Protein AF-A0A3B9G0M7-F1 (afdb_monomer_lite)

Foldseek 3Di:
DLLVLLLVVLVCVVVVVDDPVVVVVSVVVNVVVVLVVVLVCLVCVVVPDDPPCVVVSVVVVVVVVVVVVVCPVVLVVVCVPPNDNVVSNVVSVVVVVVVVVVVVDDDDPPPVVVVVPPDDPVVVVVVVVVVVVVVVVVCVVDPVSVVVVVLVVVVVVVVVVCVVVVQVLQVVPDDVSNVLSCLLLVLLVQLLVVLVVVCVVDDDDPVCLVVLLVVLSVLLVVLSVCLSVDPSVSSSVSSSPNSNSVNSNVVSVVVVLVVPDDPVCSSVVVSVD

Secondary structure (DSSP, 8-state):
-HHHHHHHHHHHHHTT---HHHHHHHHHHHHHHHHHHHHHHHHHHHHHSPTT-HHHHHHHHHHHHHHHHHHHHHHHHHHHHH-HHHHHHHHHHHHHHHHHHHHT-----TTHHHHHTT--HHHHHHHHHHHHHHHHHHHHH-HHHHHHHHHHHHHHHHHHHHHHHHHHHHHHHSTTHHHHHHHHHHHHHHHHHHHHHHHHH-PPPGGGHHHHHHHHHHHHHHHHHHGGGS-HHHHHHHHHHHHHHHHHHHHHHHHHHHHHS-HHHHHHHHHT-

Sequence (273 aa):
MSSILYGAAAYVLSTGWFNFPSFAVLVFLVGTIHSIYMVAYQSFYPLLITEGNFSKAYSIASVLETLAVVMVPVSTFVYKQVGISPLLAVNALCFFLAAVMETQIRTTEKYIDVQKKSEDAQHRIRQVLSDIHEGFNYLRKDKGLLAIAAYFTFSALIYGVSNVLTLPYFRKTFSNGEYVYMVVMGASVAGRAIGGGMHYRMRIPAERKFMIAMFVYLGTSVLDGIYLFTPIPVMFILMLFSGLLGVTSWTIRISATQAYVPDEKKGRFNGAF

pLDDT: mean 73.8, std 12.23, range [37.47, 93.06]

Radius of gyration: 22.04 Å; chains: 1; bounding box: 54×48×52 Å

Structure (mmCIF, N/CA/C/O backbone):
data_AF-A0A3B9G0M7-F1
#
_entry.id   AF-A0A3B9G0M7-F1
#
loop_
_atom_site.group_PDB
_atom_site.id
_atom_site.type_symbol
_atom_site.label_atom_id
_atom_site.label_alt_id
_atom_site.label_comp_id
_atom_site.label_asym_id
_atom_site.label_entity_id
_atom_site.label_seq_id
_atom_site.pdbx_PDB_ins_code
_atom_site.Cartn_x
_atom_site.Cartn_y
_atom_site.Cartn_z
_atom_site.occupancy
_atom_site.B_iso_or_equiv
_atom_site.auth_seq_id
_atom_site.auth_comp_id
_atom_site.auth_asym_id
_atom_site.auth_atom_id
_atom_site.pdbx_PDB_model_num
ATOM 1 N N . MET A 1 1 ? -13.974 -19.680 -1.430 1.00 58.56 1 MET A N 1
ATOM 2 C CA . MET A 1 1 ? -14.381 -19.000 -2.687 1.00 58.56 1 MET A CA 1
ATOM 3 C C . MET A 1 1 ? -13.201 -18.416 -3.463 1.00 58.56 1 MET A C 1
ATOM 5 O O . MET A 1 1 ? -13.132 -18.661 -4.659 1.00 58.56 1 MET A O 1
ATOM 9 N N . SER A 1 2 ? -12.243 -17.729 -2.828 1.00 66.00 2 SER A N 1
ATOM 10 C CA . SER A 1 2 ? -11.079 -17.127 -3.516 1.00 66.00 2 SER A CA 1
ATOM 11 C C . SER A 1 2 ? -10.249 -18.119 -4.347 1.00 66.00 2 SER A C 1
ATOM 13 O O . SER A 1 2 ? -9.851 -17.793 -5.458 1.00 66.00 2 SER A O 1
ATOM 15 N N . SER A 1 3 ? -10.067 -19.359 -3.871 1.00 62.91 3 SER A N 1
ATOM 16 C CA . SER A 1 3 ? -9.374 -20.429 -4.614 1.00 62.91 3 SER A CA 1
ATOM 17 C C . SER A 1 3 ? -9.977 -20.702 -6.005 1.00 62.91 3 SER A C 1
ATOM 19 O O . SER A 1 3 ? -9.245 -20.813 -6.985 1.00 62.91 3 SER A O 1
ATOM 21 N N . ILE A 1 4 ? -11.310 -20.715 -6.118 1.00 70.75 4 ILE A N 1
ATOM 22 C CA . ILE A 1 4 ? -12.018 -20.980 -7.381 1.00 70.75 4 ILE A CA 1
ATOM 23 C C . ILE A 1 4 ? -11.787 -19.837 -8.377 1.00 70.75 4 ILE A C 1
ATOM 25 O O . ILE A 1 4 ? -11.559 -20.087 -9.556 1.00 70.75 4 ILE A O 1
ATOM 29 N N . LEU A 1 5 ? -11.788 -18.586 -7.906 1.00 72.31 5 LEU A N 1
ATOM 30 C CA . LEU A 1 5 ? -11.554 -17.412 -8.753 1.00 72.31 5 LEU A CA 1
ATOM 31 C C . LEU A 1 5 ? -10.115 -17.357 -9.274 1.00 72.31 5 LEU A C 1
ATOM 33 O O . LEU A 1 5 ? -9.908 -17.112 -10.460 1.00 72.31 5 LEU A O 1
ATOM 37 N N . TYR A 1 6 ? -9.121 -17.635 -8.425 1.00 69.38 6 TYR A N 1
ATOM 38 C CA . TYR A 1 6 ? -7.723 -17.699 -8.863 1.00 69.38 6 TYR A CA 1
ATOM 39 C C . TYR A 1 6 ? -7.456 -18.892 -9.795 1.00 69.38 6 TYR A C 1
ATOM 41 O O . TYR A 1 6 ? -6.701 -18.750 -10.756 1.00 69.38 6 TYR A O 1
ATOM 49 N N . GLY A 1 7 ? -8.120 -20.034 -9.579 1.00 65.88 7 GLY A N 1
ATOM 50 C CA . GLY A 1 7 ? -8.070 -21.183 -10.488 1.00 65.88 7 GLY A CA 1
ATOM 51 C C . GLY A 1 7 ? -8.713 -20.896 -11.850 1.00 65.88 7 GLY A C 1
ATOM 52 O O . GLY A 1 7 ? -8.131 -21.214 -12.886 1.00 65.88 7 GLY A O 1
ATOM 53 N N . ALA A 1 8 ? -9.864 -20.216 -11.867 1.00 67.00 8 ALA A N 1
ATOM 54 C CA . ALA A 1 8 ? -10.511 -19.764 -13.098 1.00 67.00 8 ALA A CA 1
ATOM 55 C C . ALA A 1 8 ? -9.642 -18.744 -13.855 1.00 67.00 8 ALA A C 1
ATOM 57 O O . ALA A 1 8 ? -9.490 -18.853 -15.070 1.00 67.00 8 ALA A O 1
ATOM 58 N N . ALA A 1 9 ? -9.004 -17.806 -13.145 1.00 64.56 9 ALA A N 1
ATOM 59 C CA . ALA A 1 9 ? -8.050 -16.870 -13.740 1.00 64.56 9 ALA A CA 1
ATOM 60 C C . ALA A 1 9 ? -6.860 -17.598 -14.389 1.00 64.56 9 ALA A C 1
ATOM 62 O O . ALA A 1 9 ? -6.484 -17.268 -15.513 1.00 64.56 9 ALA A O 1
ATOM 63 N N . ALA A 1 10 ? -6.293 -18.607 -13.715 1.00 64.62 10 ALA A N 1
ATOM 64 C CA . ALA A 1 10 ? -5.195 -19.411 -14.253 1.00 64.62 10 ALA A CA 1
ATOM 65 C C . ALA A 1 10 ? -5.600 -20.158 -15.536 1.00 64.62 10 ALA A C 1
ATOM 67 O O . ALA A 1 10 ? -4.844 -20.172 -16.503 1.00 64.62 10 ALA A O 1
ATOM 68 N N . TYR A 1 11 ? -6.812 -20.720 -15.574 1.00 68.88 11 TYR A N 1
ATOM 69 C CA . TYR A 1 11 ? -7.335 -21.445 -16.736 1.00 68.88 11 TYR A CA 1
ATOM 70 C C . TYR A 1 11 ? -7.634 -20.534 -17.942 1.00 68.88 11 TYR A C 1
ATOM 72 O O . TYR A 1 11 ? -7.323 -20.865 -19.086 1.00 68.88 11 TYR A O 1
ATOM 80 N N . VAL A 1 12 ? -8.202 -19.349 -17.705 1.00 68.31 12 VAL A N 1
ATOM 81 C CA . VAL A 1 12 ? -8.472 -18.367 -18.774 1.00 68.31 12 VAL A CA 1
ATOM 82 C C . VAL A 1 12 ? -7.167 -17.807 -19.355 1.00 68.31 12 VAL A C 1
ATOM 84 O O . VAL A 1 12 ? -7.059 -17.580 -20.559 1.00 68.31 12 VAL A O 1
ATOM 87 N N . LEU A 1 13 ? -6.141 -17.631 -18.519 1.00 62.84 13 LEU A N 1
ATOM 88 C CA . LEU A 1 13 ? -4.829 -17.155 -18.961 1.00 62.84 13 LEU A CA 1
ATOM 89 C C . LEU A 1 13 ? -4.004 -18.240 -19.671 1.00 62.84 13 LEU A C 1
ATOM 91 O O . LEU A 1 13 ? -3.236 -17.903 -20.569 1.00 62.84 13 LEU A O 1
ATOM 95 N N . SER A 1 14 ? -4.171 -19.522 -19.327 1.00 60.16 14 SER A N 1
ATOM 96 C CA . SER A 1 14 ? -3.478 -20.633 -20.001 1.00 60.16 14 SER A CA 1
ATOM 97 C C . SER A 1 14 ? -4.065 -20.980 -21.373 1.00 60.16 14 SER A C 1
ATOM 99 O O . SER A 1 14 ? -3.356 -21.502 -22.228 1.00 60.16 14 SER A O 1
ATOM 101 N N . THR A 1 15 ? -5.337 -20.651 -21.609 1.00 63.50 15 THR A N 1
ATOM 102 C CA . THR A 1 15 ? -6.032 -20.879 -22.888 1.00 63.50 15 THR A CA 1
ATOM 103 C C . THR A 1 15 ? -5.839 -19.744 -23.900 1.00 63.50 15 THR A C 1
ATOM 105 O O . THR A 1 15 ? -6.235 -19.886 -25.054 1.00 63.50 15 THR A O 1
ATOM 108 N N . GLY A 1 16 ? -5.208 -18.629 -23.509 1.00 59.62 16 GLY A N 1
ATOM 109 C CA . GLY A 1 16 ? -4.923 -17.488 -24.392 1.00 59.62 16 GLY A CA 1
ATOM 110 C C . GLY A 1 16 ? -6.115 -16.556 -24.650 1.00 59.62 16 GLY A C 1
ATOM 111 O O . GLY A 1 16 ? -5.995 -15.607 -25.422 1.00 59.62 16 GLY A O 1
ATOM 112 N N . TRP A 1 17 ? -7.256 -16.774 -23.989 1.00 60.78 17 TRP A N 1
ATOM 113 C CA . TRP A 1 17 ? -8.476 -15.967 -24.131 1.00 60.78 17 TRP A CA 1
ATOM 114 C C . TRP A 1 17 ? -8.454 -14.758 -23.187 1.00 60.78 17 TRP A C 1
ATOM 116 O O . TRP A 1 17 ? -9.312 -14.592 -22.318 1.00 60.78 17 TRP A O 1
ATOM 126 N N . PHE A 1 18 ? -7.443 -13.899 -23.324 1.00 63.78 18 PHE A N 1
ATOM 127 C CA . PHE A 1 18 ? -7.343 -12.698 -22.499 1.00 63.78 18 PHE A CA 1
ATOM 128 C C . PHE A 1 18 ? -8.358 -11.637 -22.948 1.00 63.78 18 PHE A C 1
ATOM 130 O O . PHE A 1 18 ? -8.234 -11.062 -24.028 1.00 63.78 18 PHE A O 1
ATOM 137 N N . ASN A 1 19 ? -9.344 -11.342 -22.097 1.00 72.00 19 ASN A N 1
ATOM 138 C CA . ASN A 1 19 ? -10.301 -10.260 -22.313 1.00 72.00 19 ASN A CA 1
ATOM 139 C C . ASN A 1 19 ? -10.347 -9.328 -21.087 1.00 72.00 19 ASN A C 1
ATOM 141 O O . ASN A 1 19 ? -10.651 -9.753 -19.968 1.00 72.00 19 ASN A O 1
ATOM 145 N N . PHE A 1 20 ? -10.042 -8.044 -21.296 1.00 72.06 20 PHE A N 1
ATOM 146 C CA . PHE A 1 20 ? -9.904 -7.047 -20.229 1.00 72.06 20 PHE A CA 1
ATOM 147 C C . PHE A 1 20 ? -11.168 -6.919 -19.349 1.00 72.06 20 PHE A C 1
ATOM 149 O O . PHE A 1 20 ? -11.037 -7.039 -18.130 1.00 72.06 20 PHE A O 1
ATOM 156 N N . PRO A 1 21 ? -12.392 -6.783 -19.908 1.00 78.19 21 PRO A N 1
ATOM 157 C CA . PRO A 1 21 ? -13.633 -6.823 -19.133 1.00 78.19 21 PRO A CA 1
ATOM 158 C C . PRO A 1 21 ? -13.781 -8.041 -18.209 1.00 78.19 21 PRO A C 1
ATOM 160 O O . PRO A 1 21 ? -14.143 -7.880 -17.046 1.00 78.19 21 PRO A O 1
ATOM 163 N N . SER A 1 22 ? -13.469 -9.255 -18.680 1.00 73.19 22 SER A N 1
ATOM 164 C CA . SER A 1 22 ? -13.573 -10.458 -17.835 1.00 73.19 22 SER A CA 1
ATOM 165 C C . SER A 1 22 ? -12.581 -10.448 -16.672 1.00 73.19 22 SER A C 1
ATOM 167 O O . SER A 1 22 ? -12.927 -10.834 -15.556 1.00 73.19 22 SER A O 1
ATOM 169 N N . PHE A 1 23 ? -11.370 -9.935 -16.903 1.00 75.69 23 PHE A N 1
ATOM 170 C CA . PHE A 1 23 ? -10.365 -9.798 -15.856 1.00 75.69 23 PHE A CA 1
ATOM 171 C C . PHE A 1 23 ? -10.760 -8.725 -14.833 1.00 75.69 23 PHE A C 1
ATOM 173 O O . PHE A 1 23 ? -10.603 -8.938 -13.633 1.00 75.69 23 PHE A O 1
ATOM 180 N N . ALA A 1 24 ? -11.344 -7.611 -15.283 1.00 76.06 24 ALA A N 1
ATOM 181 C CA . ALA A 1 24 ? -11.850 -6.560 -14.402 1.00 76.06 24 ALA A CA 1
ATOM 182 C C . ALA A 1 24 ? -12.963 -7.071 -13.470 1.00 76.06 24 ALA A C 1
ATOM 184 O O . ALA A 1 24 ? -12.923 -6.803 -12.269 1.00 76.06 24 ALA A O 1
ATOM 185 N N . VAL A 1 25 ? -13.910 -7.862 -13.991 1.00 80.06 25 VAL A N 1
ATOM 186 C CA . VAL A 1 25 ? -14.956 -8.506 -13.174 1.00 80.06 25 VAL A CA 1
ATOM 187 C C . VAL A 1 25 ? -14.344 -9.471 -12.156 1.00 80.06 25 VAL A C 1
ATOM 189 O O . VAL A 1 25 ? -14.744 -9.473 -10.994 1.00 80.06 25 VAL A O 1
ATOM 192 N N . LEU A 1 26 ? -13.342 -10.257 -12.556 1.00 78.75 26 LEU A N 1
ATOM 193 C CA . LEU A 1 26 ? -12.664 -11.189 -11.653 1.00 78.75 26 LEU A CA 1
ATOM 194 C C . LEU A 1 26 ? -11.934 -10.455 -10.521 1.00 78.75 26 LEU A C 1
ATOM 196 O O . LEU A 1 26 ? -12.094 -10.818 -9.356 1.00 78.75 26 LEU A O 1
ATOM 200 N N . VAL A 1 27 ? -11.183 -9.398 -10.842 1.00 78.44 27 VAL A N 1
ATOM 201 C CA . VAL A 1 27 ? -10.495 -8.555 -9.850 1.00 78.44 27 VAL A CA 1
ATOM 202 C C . VAL A 1 27 ? -11.497 -7.891 -8.909 1.00 78.44 27 VAL A C 1
ATOM 204 O O . VAL A 1 27 ? -11.263 -7.859 -7.702 1.00 78.44 27 VAL A O 1
ATOM 207 N N . PHE A 1 28 ? -12.629 -7.417 -9.433 1.00 78.25 28 PHE A N 1
ATOM 208 C CA . PHE A 1 28 ? -13.699 -6.851 -8.619 1.00 78.25 28 PHE A CA 1
ATOM 209 C C . PHE A 1 28 ? -14.243 -7.874 -7.611 1.00 78.25 28 PHE A C 1
ATOM 211 O O . PHE A 1 28 ? -14.267 -7.592 -6.415 1.00 78.25 28 PHE A O 1
ATOM 218 N N . LEU A 1 29 ? -14.583 -9.087 -8.063 1.00 80.56 29 LEU A N 1
ATOM 219 C CA . LEU A 1 29 ? -15.076 -10.162 -7.192 1.00 80.56 29 LEU A CA 1
ATOM 220 C C . LEU A 1 29 ? -14.058 -10.556 -6.116 1.00 80.56 29 LEU A C 1
ATOM 222 O O . LEU A 1 29 ? -14.415 -10.707 -4.947 1.00 80.56 29 LEU A O 1
ATOM 226 N N . VAL A 1 30 ? -12.786 -10.699 -6.497 1.00 78.88 30 VAL A N 1
ATOM 227 C CA . VAL A 1 30 ? -11.698 -10.989 -5.554 1.00 78.88 30 VAL A CA 1
ATOM 228 C C . VAL A 1 30 ? -11.564 -9.868 -4.521 1.00 78.88 30 VAL A C 1
ATOM 230 O O . VAL A 1 30 ? -11.454 -10.158 -3.330 1.00 78.88 30 VAL A O 1
ATOM 233 N N . GLY A 1 31 ? -11.634 -8.605 -4.947 1.00 75.06 31 GLY A N 1
ATOM 234 C CA . GLY A 1 31 ? -11.585 -7.443 -4.060 1.00 75.06 31 GLY A CA 1
ATOM 235 C C . GLY A 1 31 ? -12.740 -7.414 -3.057 1.00 75.06 31 GLY A C 1
ATOM 236 O O . GLY A 1 31 ? -12.510 -7.203 -1.866 1.00 75.06 31 GLY A O 1
ATOM 237 N N . THR A 1 32 ? -13.968 -7.702 -3.502 1.00 78.56 32 THR A N 1
ATOM 238 C CA . THR A 1 32 ? -15.139 -7.782 -2.614 1.00 78.56 32 THR A CA 1
ATOM 239 C C . THR A 1 32 ? -14.980 -8.888 -1.572 1.00 78.56 32 THR A C 1
ATOM 241 O O . THR A 1 32 ? -15.194 -8.650 -0.383 1.00 78.56 32 THR A O 1
ATOM 244 N N . ILE A 1 33 ? -14.553 -10.084 -1.989 1.00 81.50 33 ILE A N 1
ATOM 245 C CA . ILE A 1 33 ? -14.332 -11.208 -1.067 1.00 81.50 33 ILE A CA 1
ATOM 246 C C . ILE A 1 33 ? -13.220 -10.876 -0.072 1.00 81.50 33 ILE A C 1
ATOM 248 O O . ILE A 1 33 ? -13.370 -11.145 1.118 1.00 81.50 33 ILE A O 1
ATOM 252 N N . HIS A 1 34 ? -12.125 -10.275 -0.538 1.00 77.81 34 HIS A N 1
ATOM 253 C CA . HIS A 1 34 ? -11.010 -9.895 0.322 1.00 77.81 34 HIS A CA 1
ATOM 254 C C . HIS A 1 34 ? -11.426 -8.859 1.372 1.00 77.81 34 HIS A C 1
ATOM 256 O O . HIS A 1 34 ? -11.062 -8.998 2.536 1.00 77.81 34 HIS A O 1
ATOM 262 N N . SER A 1 35 ? -12.241 -7.871 0.996 1.00 72.69 35 SER A N 1
ATOM 263 C CA . SER A 1 35 ? -12.763 -6.875 1.936 1.00 72.69 35 SER A CA 1
ATOM 264 C C . SER A 1 35 ? -13.614 -7.518 3.038 1.00 72.69 35 SER A C 1
ATOM 266 O O . SER A 1 35 ? -13.369 -7.274 4.218 1.00 72.69 35 SER A O 1
ATOM 268 N N . ILE A 1 36 ? -14.544 -8.411 2.674 1.00 76.81 36 ILE A N 1
ATOM 269 C CA . ILE A 1 36 ? -15.369 -9.146 3.649 1.00 76.81 36 ILE A CA 1
ATOM 270 C C . ILE A 1 36 ? -14.489 -10.024 4.549 1.00 76.81 36 ILE A C 1
ATOM 272 O O . ILE A 1 36 ? -14.662 -10.032 5.768 1.00 76.81 36 ILE A O 1
ATOM 276 N N . TYR A 1 37 ? -13.525 -10.734 3.958 1.00 77.31 37 TYR A N 1
ATOM 277 C CA . TYR A 1 37 ? -12.597 -11.596 4.687 1.00 77.31 37 TYR A CA 1
ATOM 278 C C . TYR A 1 37 ? -11.765 -10.809 5.703 1.00 77.31 37 TYR A C 1
ATOM 280 O O . TYR A 1 37 ? -11.659 -11.234 6.847 1.00 77.31 37 TYR A O 1
ATOM 288 N N . MET A 1 38 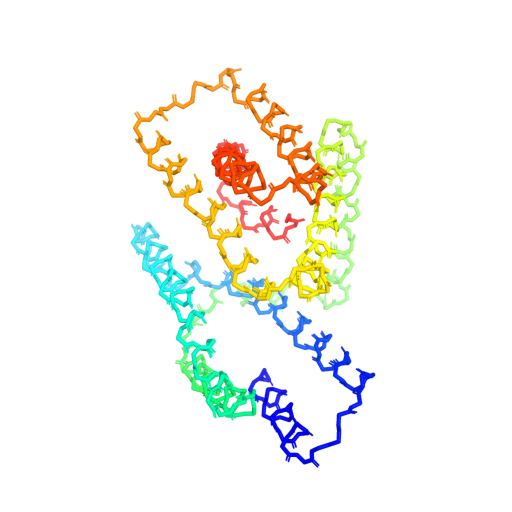? -11.220 -9.649 5.327 1.00 72.00 38 MET A N 1
ATOM 289 C CA . MET A 1 38 ? -10.412 -8.830 6.236 1.00 72.00 38 MET A CA 1
ATOM 290 C C . MET A 1 38 ? -11.216 -8.361 7.451 1.00 72.00 38 MET A C 1
ATOM 292 O O . MET A 1 38 ? -10.721 -8.441 8.573 1.00 72.00 38 MET A O 1
ATOM 296 N N . VAL A 1 39 ? -12.471 -7.945 7.253 1.00 68.25 39 VAL A N 1
ATOM 297 C CA . VAL A 1 39 ? -13.357 -7.532 8.356 1.00 68.25 39 VAL A CA 1
ATOM 298 C C . VAL A 1 39 ? -13.694 -8.713 9.271 1.00 68.25 39 VAL A C 1
ATOM 300 O O . VAL A 1 39 ? -13.639 -8.586 10.499 1.00 68.25 39 VAL A O 1
ATOM 303 N N . ALA A 1 40 ? -14.002 -9.875 8.690 1.00 72.69 40 ALA A N 1
ATOM 304 C CA . ALA A 1 40 ? -14.264 -11.094 9.451 1.00 72.69 40 ALA A CA 1
ATOM 305 C C . ALA A 1 40 ? -13.025 -11.533 10.248 1.00 72.69 40 ALA A C 1
ATOM 307 O O . ALA A 1 40 ? -13.122 -11.786 11.448 1.00 72.69 40 ALA A O 1
ATOM 308 N N . TYR A 1 41 ? -11.851 -11.537 9.616 1.00 73.00 41 TYR A N 1
ATOM 309 C CA . TYR A 1 41 ? -10.581 -11.898 10.238 1.00 73.00 41 TYR A CA 1
ATOM 310 C C . TYR A 1 41 ? -10.231 -10.962 11.397 1.00 73.00 41 TYR A C 1
ATOM 312 O O . TYR A 1 41 ? -9.955 -11.430 12.497 1.00 73.00 41 TYR A O 1
ATOM 320 N N . GLN A 1 42 ? -10.308 -9.643 11.201 1.00 66.38 42 GLN A N 1
ATOM 321 C CA . GLN A 1 42 ? -10.018 -8.668 12.260 1.00 66.38 42 GLN A CA 1
ATOM 322 C C . GLN A 1 42 ? -10.963 -8.790 13.462 1.00 66.38 42 GLN A C 1
ATOM 324 O O . GLN A 1 42 ? -10.555 -8.512 14.589 1.00 66.38 42 GLN A O 1
ATOM 329 N N . SER A 1 43 ? -12.207 -9.220 13.234 1.00 64.50 43 SER A N 1
ATOM 330 C CA . SER A 1 43 ? -13.199 -9.409 14.298 1.00 64.50 43 SER A CA 1
ATOM 331 C C . SER A 1 43 ? -13.032 -10.747 15.023 1.00 64.50 43 SER A C 1
ATOM 333 O O . SER A 1 43 ? -13.207 -10.819 16.238 1.00 64.50 43 SER A O 1
ATOM 335 N N . PHE A 1 44 ? -12.675 -11.804 14.291 1.00 68.75 44 PHE A N 1
ATOM 336 C CA . PHE A 1 44 ? -12.608 -13.168 14.813 1.00 68.75 44 PHE A CA 1
ATOM 337 C C . PHE A 1 44 ? -11.240 -13.519 15.411 1.00 68.75 44 PHE A C 1
ATOM 339 O O . PHE A 1 44 ? -11.165 -14.205 16.427 1.00 68.75 44 PHE A O 1
ATOM 346 N N . TYR A 1 45 ? -10.149 -13.008 14.833 1.00 73.25 45 TYR A N 1
ATOM 347 C CA . TYR A 1 45 ? -8.782 -13.309 15.268 1.00 73.25 45 TYR A CA 1
ATOM 348 C C . TYR A 1 45 ? -8.521 -12.990 16.753 1.00 73.25 45 TYR A C 1
ATOM 350 O O . TYR A 1 45 ? -7.960 -13.846 17.437 1.00 73.25 45 TYR A O 1
ATOM 358 N N . PRO A 1 46 ? -8.976 -11.848 17.319 1.00 68.00 46 PRO A N 1
ATOM 359 C CA . PRO A 1 46 ? -8.822 -11.570 18.748 1.00 68.00 46 PRO A CA 1
ATOM 360 C C . PRO A 1 46 ? -9.515 -12.589 19.659 1.00 68.00 46 PRO A C 1
ATOM 362 O O . PRO A 1 46 ? -9.012 -12.862 20.743 1.00 68.00 46 PRO A O 1
ATOM 365 N N . LEU A 1 47 ? -10.642 -13.164 19.223 1.00 68.69 47 LEU A N 1
ATOM 366 C CA . LEU A 1 47 ? -11.425 -14.129 20.005 1.00 68.69 47 LEU A CA 1
ATOM 367 C C . LEU A 1 47 ? -10.748 -15.504 20.096 1.00 68.69 47 LEU A C 1
ATOM 369 O O . LEU A 1 47 ? -11.043 -16.275 21.006 1.00 68.69 47 LEU A O 1
ATOM 373 N N . LEU A 1 48 ? -9.845 -15.814 19.162 1.00 72.44 48 LEU A N 1
ATOM 374 C CA . LEU A 1 48 ? -9.061 -17.052 19.156 1.00 72.44 48 LEU A CA 1
ATOM 375 C C . LEU A 1 48 ? -7.840 -16.983 20.084 1.00 72.44 48 LEU A C 1
ATOM 377 O O . LEU A 1 48 ? -7.233 -18.011 20.386 1.00 72.44 48 LEU A O 1
ATOM 381 N N . ILE A 1 49 ? -7.454 -15.782 20.519 1.00 74.75 49 ILE A N 1
ATOM 382 C CA . ILE A 1 49 ? -6.263 -15.570 21.337 1.00 74.75 49 ILE A CA 1
ATOM 383 C C . ILE A 1 49 ? -6.636 -15.705 22.812 1.00 74.75 49 ILE A C 1
ATOM 385 O O . ILE A 1 49 ? -7.546 -15.047 23.306 1.00 74.75 49 ILE A O 1
ATOM 389 N N . THR A 1 50 ? -5.889 -16.530 23.545 1.00 75.31 50 THR A N 1
ATOM 390 C CA . THR A 1 50 ? -6.021 -16.619 25.003 1.00 75.31 50 THR A CA 1
ATOM 391 C C . THR A 1 50 ? -5.721 -15.266 25.653 1.00 75.31 50 THR A C 1
ATOM 393 O O . THR A 1 50 ? -4.726 -14.619 25.310 1.00 75.31 50 THR A O 1
ATOM 396 N N . GLU A 1 51 ? -6.549 -14.856 26.618 1.00 71.44 51 GLU A N 1
ATOM 397 C CA . GLU A 1 51 ? -6.360 -13.608 27.363 1.00 71.44 51 GLU A CA 1
ATOM 398 C C . GLU A 1 51 ? -4.923 -13.490 27.908 1.00 71.44 51 GLU A C 1
ATOM 400 O O . GLU A 1 51 ? -4.331 -14.457 28.386 1.00 71.44 51 GLU A O 1
ATOM 405 N N . GLY A 1 52 ? -4.322 -12.304 27.766 1.00 71.12 52 GLY A N 1
ATOM 406 C CA . GLY A 1 52 ? -2.924 -12.042 28.136 1.00 71.12 52 GLY A CA 1
ATOM 407 C C . GLY A 1 52 ? -1.878 -12.359 27.055 1.00 71.12 52 GLY A C 1
ATOM 408 O O . GLY A 1 52 ? -0.765 -11.842 27.131 1.00 71.12 52 GLY A O 1
ATOM 409 N N . ASN A 1 53 ? -2.219 -13.111 25.998 1.00 76.12 53 ASN A N 1
ATOM 410 C CA . ASN A 1 53 ? -1.279 -13.468 24.920 1.00 76.12 53 ASN A CA 1
ATOM 411 C C . ASN A 1 53 ? -1.395 -12.614 23.644 1.00 76.12 53 ASN A C 1
ATOM 413 O O . ASN A 1 53 ? -0.705 -12.891 22.660 1.00 76.12 53 ASN A O 1
ATOM 417 N N . PHE A 1 54 ? -2.203 -11.548 23.653 1.00 70.19 54 PHE A N 1
ATOM 418 C CA . PHE A 1 54 ? -2.424 -10.675 22.490 1.00 70.19 54 PHE A CA 1
ATOM 419 C C . PHE A 1 54 ? -1.119 -10.199 21.839 1.00 70.19 54 PHE A C 1
ATOM 421 O O . PHE A 1 54 ? -0.926 -10.397 20.643 1.00 70.19 54 PHE A O 1
ATOM 428 N N . SER A 1 55 ? -0.181 -9.656 22.622 1.00 65.56 55 SER A N 1
ATOM 429 C CA . SER A 1 55 ? 1.102 -9.159 22.097 1.00 65.56 55 SER A CA 1
ATOM 430 C C . SER A 1 55 ? 1.890 -10.239 21.340 1.00 65.56 55 SER A C 1
ATOM 432 O O . SER A 1 55 ? 2.403 -9.998 20.245 1.00 65.56 55 SER A O 1
ATOM 434 N N . LYS A 1 56 ? 1.925 -11.468 21.872 1.00 68.25 56 LYS A N 1
ATOM 435 C CA . LYS A 1 56 ? 2.651 -12.593 21.268 1.00 68.25 56 LYS A CA 1
ATOM 436 C C . LYS A 1 56 ? 1.984 -13.070 19.976 1.00 68.25 56 LYS A C 1
ATOM 438 O O . LYS A 1 56 ? 2.673 -13.276 18.981 1.00 68.25 56 LYS A O 1
ATOM 443 N N . ALA A 1 57 ? 0.658 -13.189 19.970 1.00 71.69 57 ALA A N 1
ATOM 444 C CA . ALA A 1 57 ? -0.105 -13.603 18.794 1.00 71.69 57 ALA A CA 1
ATOM 445 C C . ALA A 1 57 ? -0.028 -12.577 17.649 1.00 71.69 57 ALA A C 1
ATOM 447 O O . ALA A 1 57 ? 0.172 -12.957 16.494 1.00 71.69 57 ALA A O 1
ATOM 448 N N . TYR A 1 58 ? -0.118 -11.278 17.957 1.00 72.25 58 TYR A N 1
ATOM 449 C CA . TYR A 1 58 ? 0.054 -10.218 16.957 1.00 72.25 58 TYR A CA 1
ATOM 450 C C . TYR A 1 58 ? 1.495 -10.122 16.442 1.00 72.25 58 TYR A C 1
ATOM 452 O O . TYR A 1 58 ? 1.703 -9.869 15.258 1.00 72.25 58 TYR A O 1
ATOM 460 N N . SER A 1 59 ? 2.491 -10.387 17.292 1.00 71.44 59 SER A N 1
ATOM 461 C CA . SER A 1 59 ? 3.893 -10.444 16.855 1.00 71.44 59 SER A CA 1
ATOM 462 C C . SER A 1 59 ? 4.128 -11.569 15.843 1.00 71.44 59 SER A C 1
ATOM 464 O O . SER A 1 59 ? 4.775 -11.349 14.824 1.00 71.44 59 SER A O 1
ATOM 466 N N . ILE A 1 60 ? 3.560 -12.759 16.078 1.00 79.31 60 ILE A N 1
ATOM 467 C CA . ILE A 1 60 ? 3.654 -13.887 15.135 1.00 79.31 60 ILE A CA 1
ATOM 468 C C . ILE A 1 60 ? 2.958 -13.550 13.810 1.00 79.31 60 ILE A C 1
ATOM 470 O O . ILE A 1 60 ? 3.546 -13.764 12.751 1.00 79.31 60 ILE A O 1
ATOM 474 N N . ALA A 1 61 ? 1.750 -12.975 13.856 1.00 74.12 61 ALA A N 1
ATOM 475 C CA . ALA A 1 61 ? 1.036 -12.543 12.652 1.00 74.12 61 ALA A CA 1
ATOM 476 C C . ALA A 1 61 ? 1.857 -11.538 11.824 1.00 74.12 61 ALA A C 1
ATOM 478 O O . ALA A 1 61 ? 2.002 -11.705 10.615 1.00 74.12 61 ALA A O 1
ATOM 479 N N . SER A 1 62 ? 2.480 -10.555 12.480 1.00 67.94 62 SER A N 1
ATOM 480 C CA . SER A 1 62 ? 3.333 -9.563 11.814 1.00 67.94 62 SER A CA 1
ATOM 481 C C . SER A 1 62 ? 4.572 -10.183 11.151 1.00 67.94 62 SER A C 1
ATOM 483 O O . SER A 1 62 ? 4.959 -9.779 10.050 1.00 67.94 62 SER A O 1
ATOM 485 N N . VAL A 1 63 ? 5.183 -11.199 11.772 1.00 79.00 63 VAL A N 1
ATOM 486 C CA . VAL A 1 63 ? 6.295 -11.944 11.158 1.00 79.00 63 VAL A CA 1
ATOM 487 C C . VAL A 1 63 ? 5.824 -12.708 9.919 1.00 79.00 63 VAL A C 1
ATOM 489 O O . VAL A 1 63 ? 6.514 -12.681 8.901 1.00 79.00 63 VAL A O 1
ATOM 492 N N . LEU A 1 64 ? 4.647 -13.340 9.963 1.00 79.94 64 LEU A N 1
ATOM 493 C CA . LEU A 1 64 ? 4.080 -14.052 8.810 1.00 79.94 64 LEU A CA 1
ATOM 494 C C . LEU A 1 64 ? 3.781 -13.104 7.641 1.00 79.94 64 LEU A C 1
ATOM 496 O O . LEU A 1 64 ? 4.144 -13.412 6.506 1.00 79.94 64 LEU A O 1
ATOM 500 N N . GLU A 1 65 ? 3.200 -11.932 7.911 1.00 75.12 65 GLU A N 1
ATOM 501 C CA . GLU A 1 65 ? 3.001 -10.888 6.894 1.00 75.12 65 GLU A CA 1
ATOM 502 C C . GLU A 1 65 ? 4.334 -10.436 6.283 1.00 75.12 65 GLU A C 1
ATOM 504 O O . GLU A 1 65 ? 4.461 -10.322 5.064 1.00 75.12 65 GLU A O 1
ATOM 509 N N . THR A 1 66 ? 5.361 -10.242 7.114 1.00 72.75 66 THR A N 1
ATOM 510 C CA . THR A 1 66 ? 6.698 -9.850 6.645 1.00 72.75 66 THR A CA 1
ATOM 511 C C . THR A 1 66 ? 7.309 -10.923 5.740 1.00 72.75 66 THR A C 1
ATOM 513 O O . THR A 1 66 ? 7.844 -10.606 4.677 1.00 72.75 66 THR A O 1
ATOM 516 N N . LEU A 1 67 ? 7.191 -12.201 6.113 1.00 76.88 67 LEU A N 1
ATOM 517 C CA . LEU A 1 67 ? 7.646 -13.322 5.286 1.00 76.88 67 LEU A CA 1
ATOM 518 C C . LEU A 1 67 ? 6.890 -13.391 3.952 1.00 76.88 67 LEU A C 1
ATOM 520 O O . LEU A 1 67 ? 7.509 -13.643 2.918 1.00 76.88 67 LEU A O 1
ATOM 524 N N . ALA A 1 68 ? 5.586 -13.101 3.942 1.00 81.44 68 ALA A N 1
ATOM 525 C CA . ALA A 1 68 ? 4.803 -13.037 2.710 1.00 81.44 68 ALA A CA 1
ATOM 526 C C . ALA A 1 68 ? 5.309 -11.936 1.758 1.00 81.44 68 ALA A C 1
ATOM 528 O O . ALA A 1 68 ? 5.389 -12.157 0.550 1.00 81.44 68 ALA A O 1
ATOM 529 N N . VAL A 1 69 ? 5.734 -10.781 2.282 1.00 74.19 69 VAL A N 1
ATOM 530 C CA . VAL A 1 69 ? 6.339 -9.710 1.466 1.00 74.19 69 VAL A CA 1
ATOM 531 C C . VAL A 1 69 ? 7.680 -10.146 0.864 1.00 74.19 69 VAL A C 1
ATOM 533 O O . VAL A 1 69 ? 7.958 -9.851 -0.299 1.00 74.19 69 VAL A O 1
ATOM 536 N N . VAL A 1 70 ? 8.495 -10.909 1.599 1.00 77.69 70 VAL A N 1
ATOM 537 C CA . VAL A 1 70 ? 9.765 -11.466 1.086 1.00 77.69 70 VAL A CA 1
ATOM 538 C C . VAL A 1 70 ? 9.539 -12.451 -0.072 1.00 77.69 70 VAL A C 1
ATOM 540 O O . VAL A 1 70 ? 10.412 -12.612 -0.927 1.00 77.69 70 VAL A O 1
ATOM 543 N N . MET A 1 71 ? 8.352 -13.052 -0.180 1.00 81.50 71 MET A N 1
ATOM 544 C CA . MET A 1 71 ? 7.997 -13.906 -1.317 1.00 81.50 71 MET A CA 1
ATOM 545 C C . MET A 1 71 ? 7.730 -13.129 -2.615 1.00 81.50 71 MET A C 1
ATOM 547 O O . MET A 1 71 ? 7.674 -13.748 -3.680 1.00 81.50 71 MET A O 1
ATOM 551 N N . VAL A 1 72 ? 7.608 -11.796 -2.588 1.00 78.81 72 VAL A N 1
ATOM 552 C CA . VAL A 1 72 ? 7.364 -10.976 -3.792 1.00 78.81 72 VAL A CA 1
ATOM 553 C C . VAL A 1 72 ? 8.538 -11.043 -4.790 1.00 78.81 72 VAL A C 1
ATOM 555 O O . VAL A 1 72 ? 8.294 -11.358 -5.961 1.00 78.81 72 VAL A O 1
ATOM 558 N N . PRO A 1 73 ? 9.812 -10.838 -4.389 1.00 74.25 73 PRO A N 1
ATOM 559 C CA . PRO A 1 73 ? 10.965 -11.082 -5.260 1.00 74.25 73 PRO A CA 1
ATOM 560 C C . PRO A 1 73 ? 11.037 -12.512 -5.806 1.00 74.25 73 PRO A C 1
ATOM 562 O O . PRO A 1 73 ? 11.284 -12.700 -6.997 1.00 74.25 73 PRO A O 1
ATOM 565 N N . VAL A 1 74 ? 10.775 -13.516 -4.960 1.00 80.44 74 VAL A N 1
ATOM 566 C CA . VAL A 1 74 ? 10.786 -14.936 -5.356 1.00 80.44 74 VAL A CA 1
ATOM 567 C C . VAL A 1 74 ? 9.731 -15.190 -6.432 1.00 80.44 74 VAL A C 1
ATOM 569 O O . VAL A 1 74 ? 10.029 -15.754 -7.482 1.00 80.44 74 VAL A O 1
ATOM 572 N N . SER A 1 75 ? 8.517 -14.684 -6.219 1.00 78.88 75 SER A N 1
ATOM 573 C CA . SER A 1 75 ? 7.419 -14.760 -7.186 1.00 78.88 75 SER A CA 1
ATOM 574 C C . SER A 1 75 ? 7.777 -14.053 -8.492 1.00 78.88 75 SER A C 1
ATOM 576 O O . SER A 1 75 ? 7.523 -14.577 -9.570 1.00 78.88 75 SER A O 1
ATOM 578 N N . THR A 1 76 ? 8.441 -12.899 -8.418 1.00 77.50 76 THR A N 1
ATOM 579 C CA . THR A 1 76 ? 8.902 -12.158 -9.603 1.00 77.50 76 THR A CA 1
ATOM 580 C C . THR A 1 76 ? 9.936 -12.950 -10.408 1.00 77.50 76 THR A C 1
ATOM 582 O O . THR A 1 76 ? 9.891 -12.952 -11.639 1.00 77.50 76 THR A O 1
ATOM 585 N N . PHE A 1 77 ? 10.853 -13.653 -9.737 1.00 80.62 77 PHE A N 1
ATOM 586 C CA . PHE A 1 77 ? 11.831 -14.523 -10.393 1.00 80.62 77 PHE A CA 1
ATOM 587 C C . PHE A 1 77 ? 11.158 -15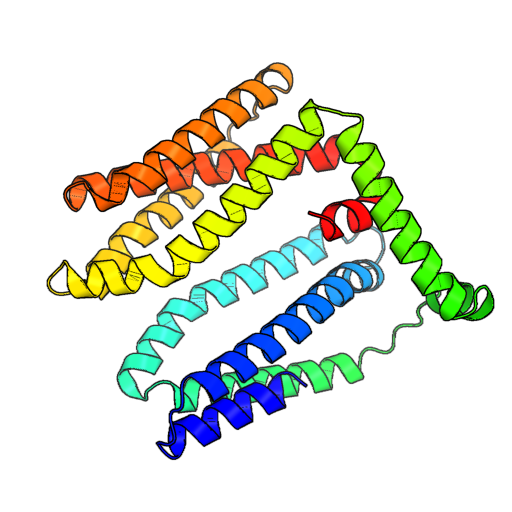.701 -11.107 1.00 80.62 77 PHE A C 1
ATOM 589 O O . PHE A 1 77 ? 11.445 -15.952 -12.277 1.00 80.62 77 PHE A O 1
ATOM 596 N N . VAL A 1 78 ? 10.215 -16.374 -10.439 1.00 81.69 78 VAL A N 1
ATOM 597 C CA . VAL A 1 78 ? 9.448 -17.482 -11.033 1.00 81.69 78 VAL A CA 1
ATOM 598 C C . VAL A 1 78 ? 8.597 -16.986 -12.207 1.00 81.69 78 VAL A C 1
ATOM 600 O O . VAL A 1 78 ? 8.604 -17.599 -13.272 1.00 81.69 78 VAL A O 1
ATOM 603 N N . TYR A 1 79 ? 7.947 -15.827 -12.067 1.00 78.38 79 TYR A N 1
ATOM 604 C CA . TYR A 1 79 ? 7.163 -15.197 -13.132 1.00 78.38 79 TYR A CA 1
ATOM 605 C C . TYR A 1 79 ? 7.980 -14.985 -14.414 1.00 78.38 79 TYR A C 1
ATOM 607 O O . TYR A 1 79 ? 7.481 -15.259 -15.505 1.00 78.38 79 TYR A O 1
ATOM 615 N N . LYS A 1 80 ? 9.247 -14.559 -14.298 1.00 78.06 80 LYS A N 1
ATOM 616 C CA . LYS A 1 80 ? 10.132 -14.372 -15.460 1.00 78.06 80 LYS A CA 1
ATOM 617 C C . LYS A 1 80 ? 10.482 -15.677 -16.182 1.00 78.06 80 LYS A C 1
ATOM 619 O O . LYS A 1 80 ? 10.807 -15.613 -17.362 1.00 78.06 80 LYS A O 1
ATOM 624 N N . GLN A 1 81 ? 10.423 -16.829 -15.510 1.00 80.88 81 GLN A N 1
ATOM 625 C CA . GLN A 1 81 ? 10.759 -18.123 -16.116 1.00 80.88 81 GLN A CA 1
ATOM 626 C C . GLN A 1 81 ? 9.549 -18.860 -16.696 1.00 80.88 81 GLN A C 1
ATOM 628 O O . GLN A 1 81 ? 9.648 -19.436 -17.774 1.00 80.88 81 GLN A O 1
ATOM 633 N N . VAL A 1 82 ? 8.418 -18.863 -15.983 1.00 78.88 82 VAL A N 1
ATOM 634 C CA . VAL A 1 82 ? 7.267 -19.732 -16.303 1.00 78.88 82 VAL A CA 1
ATOM 635 C C . VAL A 1 82 ? 5.958 -18.971 -16.555 1.00 78.88 82 VAL A C 1
ATOM 637 O O . VAL A 1 82 ? 4.918 -19.584 -16.794 1.00 78.88 82 VAL A O 1
ATOM 640 N N . GLY A 1 83 ? 5.989 -17.635 -16.531 1.00 77.75 83 GLY A N 1
ATOM 641 C CA . GLY A 1 83 ? 4.814 -16.785 -16.734 1.00 77.75 83 GLY A CA 1
ATOM 642 C C . GLY A 1 83 ? 3.844 -16.778 -15.544 1.00 77.75 83 GLY A C 1
ATOM 643 O O . GLY A 1 83 ? 4.108 -17.354 -14.494 1.00 77.75 83 GLY A O 1
ATOM 644 N N . ILE A 1 84 ? 2.701 -16.095 -15.688 1.00 75.81 84 ILE A N 1
ATOM 645 C CA . ILE A 1 84 ? 1.750 -15.833 -14.584 1.00 75.81 84 ILE A CA 1
ATOM 646 C C . ILE A 1 84 ? 0.857 -17.028 -14.214 1.00 75.81 84 ILE A C 1
ATOM 648 O O . ILE A 1 84 ? 0.435 -17.157 -13.067 1.00 75.81 84 ILE A O 1
ATOM 652 N N . SER A 1 85 ? 0.564 -17.907 -15.174 1.00 75.75 85 SER A N 1
ATOM 653 C CA . SER A 1 85 ? -0.386 -19.016 -15.007 1.00 75.75 85 SER A CA 1
ATOM 654 C C . SER A 1 85 ? -0.031 -19.967 -13.848 1.00 75.75 85 SER A C 1
ATOM 656 O O . SER A 1 85 ? -0.884 -20.188 -12.986 1.00 75.75 85 SER A O 1
ATOM 658 N N . PRO A 1 86 ? 1.202 -20.507 -13.746 1.00 78.81 86 PRO A N 1
ATOM 659 C CA . PRO A 1 86 ? 1.563 -21.391 -12.635 1.00 78.81 86 PRO A CA 1
ATOM 660 C C . PRO A 1 86 ? 1.581 -20.675 -11.277 1.00 78.81 86 PRO A C 1
ATOM 662 O O . PRO A 1 86 ? 1.233 -21.292 -10.273 1.00 78.81 86 PRO A O 1
ATOM 665 N N . LEU A 1 87 ? 1.896 -19.373 -11.225 1.00 81.94 87 LEU A N 1
ATOM 666 C CA . LEU A 1 87 ? 1.800 -18.600 -9.979 1.00 81.94 87 LEU A CA 1
ATOM 667 C C . LEU A 1 87 ? 0.355 -18.528 -9.474 1.00 81.94 87 LEU A C 1
ATOM 669 O O . LEU A 1 87 ? 0.104 -18.713 -8.284 1.00 81.94 87 LEU A O 1
ATOM 673 N N . LEU A 1 88 ? -0.602 -18.285 -10.374 1.00 79.56 88 LEU A N 1
ATOM 674 C CA . LEU A 1 88 ? -2.021 -18.243 -10.020 1.00 79.56 88 LEU A CA 1
ATOM 675 C C . LEU A 1 88 ? -2.540 -19.611 -9.563 1.00 79.56 88 LEU A C 1
ATOM 677 O O . LEU A 1 88 ? -3.337 -19.670 -8.628 1.00 79.56 88 LEU A O 1
ATOM 681 N N . ALA A 1 89 ? -2.050 -20.701 -10.159 1.00 78.44 89 ALA A N 1
ATOM 682 C CA . ALA A 1 89 ? -2.392 -22.059 -9.740 1.00 78.44 89 ALA A CA 1
ATOM 683 C C . ALA A 1 89 ? -1.875 -22.381 -8.325 1.00 78.44 89 ALA A C 1
ATOM 685 O O . ALA A 1 89 ? -2.631 -22.891 -7.497 1.00 78.44 89 ALA A O 1
ATOM 686 N N . VAL A 1 90 ? -0.623 -22.022 -8.014 1.00 83.88 90 VAL A N 1
ATOM 687 C CA . VAL A 1 90 ? -0.068 -22.160 -6.655 1.00 83.88 90 VAL A CA 1
ATOM 688 C C . VAL A 1 90 ? -0.875 -21.327 -5.658 1.00 83.88 90 VAL A C 1
ATOM 690 O O . VAL A 1 90 ? -1.235 -21.819 -4.591 1.00 83.88 90 VAL A O 1
ATOM 693 N N . ASN A 1 91 ? -1.239 -20.095 -6.024 1.00 83.81 91 ASN A N 1
ATOM 694 C CA . ASN A 1 91 ? -2.059 -19.234 -5.175 1.00 83.81 91 ASN A CA 1
ATOM 695 C C . ASN A 1 91 ? -3.450 -19.843 -4.905 1.00 83.81 91 ASN A C 1
ATOM 697 O O . ASN A 1 91 ? -3.930 -19.841 -3.771 1.00 83.81 91 ASN A O 1
ATOM 701 N N . ALA A 1 92 ? -4.084 -20.427 -5.927 1.00 79.75 92 ALA A N 1
ATOM 702 C CA . ALA A 1 92 ? -5.360 -21.125 -5.786 1.00 79.75 92 ALA A CA 1
ATOM 703 C C . ALA A 1 92 ? -5.263 -22.328 -4.832 1.00 79.75 92 ALA A C 1
ATOM 705 O O . ALA A 1 92 ? -6.172 -22.529 -4.019 1.00 79.75 92 ALA A O 1
ATOM 706 N N . LEU A 1 93 ? -4.163 -23.086 -4.890 1.00 84.44 93 LEU A N 1
ATOM 707 C CA . LEU A 1 93 ? -3.896 -24.205 -3.985 1.00 84.44 93 LEU A CA 1
ATOM 708 C C . LEU A 1 93 ? -3.704 -23.729 -2.538 1.00 84.44 93 LEU A C 1
ATOM 710 O O . LEU A 1 93 ? -4.310 -24.293 -1.629 1.00 84.44 93 LEU A O 1
ATOM 714 N N . CYS A 1 94 ? -2.932 -22.662 -2.318 1.00 84.56 94 CYS A N 1
ATOM 715 C CA . CYS A 1 94 ? -2.750 -22.075 -0.989 1.00 84.56 94 CYS A CA 1
ATOM 716 C C . CYS A 1 94 ? -4.085 -21.625 -0.380 1.00 84.56 94 CYS A C 1
ATOM 718 O O . CYS A 1 94 ? -4.382 -21.966 0.763 1.00 84.56 94 CYS A O 1
ATOM 720 N N . PHE A 1 95 ? -4.932 -20.931 -1.150 1.00 81.94 95 PHE A N 1
ATOM 721 C CA . PHE A 1 95 ? -6.264 -20.535 -0.680 1.00 81.94 95 PHE A CA 1
ATOM 722 C C . PHE A 1 95 ? -7.200 -21.721 -0.440 1.00 81.94 95 PHE A C 1
ATOM 724 O O . PHE A 1 95 ? -8.092 -21.630 0.402 1.00 81.94 95 PHE A O 1
ATOM 731 N N . PHE A 1 96 ? -7.033 -22.820 -1.177 1.00 81.94 96 PHE A N 1
ATOM 732 C CA . PHE A 1 96 ? -7.798 -24.040 -0.938 1.00 81.94 96 PHE A CA 1
ATOM 733 C C . PHE A 1 96 ? -7.400 -24.680 0.392 1.00 81.94 96 PHE A C 1
ATOM 735 O O . PHE A 1 96 ? -8.266 -24.964 1.216 1.00 81.94 96 PHE A O 1
ATOM 742 N N . LEU A 1 97 ? -6.096 -24.839 0.629 1.00 83.56 97 LEU A N 1
ATOM 743 C CA . LEU A 1 97 ? -5.568 -25.365 1.887 1.00 83.56 97 LEU A CA 1
ATOM 744 C C . LEU A 1 97 ? -5.986 -24.491 3.073 1.00 83.56 97 LEU A C 1
ATOM 746 O O . LEU A 1 97 ? -6.468 -25.023 4.069 1.00 83.56 97 LEU A O 1
ATOM 750 N N . ALA A 1 98 ? -5.889 -23.165 2.937 1.00 82.69 98 ALA A N 1
ATOM 751 C CA . ALA A 1 98 ? -6.350 -22.225 3.954 1.00 82.69 98 ALA A CA 1
ATOM 752 C C . ALA A 1 98 ? -7.842 -22.413 4.265 1.00 82.69 98 ALA A C 1
ATOM 754 O O . ALA A 1 98 ? -8.202 -22.581 5.424 1.00 82.69 98 ALA A O 1
ATOM 755 N N . ALA A 1 99 ? -8.699 -22.497 3.240 1.00 80.00 99 ALA A N 1
ATOM 756 C CA . ALA A 1 99 ? -10.129 -22.725 3.436 1.00 80.00 99 ALA A CA 1
ATOM 757 C C . ALA A 1 99 ? -10.421 -24.064 4.137 1.00 80.00 99 ALA A C 1
ATOM 759 O O . ALA A 1 99 ? -11.282 -24.125 5.011 1.00 80.00 99 ALA A O 1
ATOM 760 N N . VAL A 1 100 ? -9.693 -25.135 3.799 1.00 81.94 100 VAL A N 1
ATOM 761 C CA . VAL A 1 100 ? -9.828 -26.430 4.485 1.00 81.94 100 VAL A CA 1
ATOM 762 C C . VAL A 1 100 ? -9.432 -26.303 5.957 1.00 81.94 100 VAL A C 1
ATOM 764 O O . VAL A 1 100 ? -10.173 -26.766 6.821 1.00 81.94 100 VAL A O 1
ATOM 767 N N . MET A 1 101 ? -8.317 -25.639 6.264 1.00 82.38 101 MET A N 1
ATOM 768 C CA . MET A 1 101 ? -7.891 -25.426 7.651 1.00 82.38 101 MET A CA 1
ATOM 769 C C . MET A 1 101 ? -8.883 -24.552 8.428 1.00 82.38 101 MET A C 1
ATOM 771 O O . MET A 1 101 ? -9.239 -24.898 9.551 1.00 82.38 101 MET A O 1
ATOM 775 N N . GLU A 1 102 ? -9.397 -23.481 7.820 1.00 78.94 102 GLU A N 1
ATOM 776 C CA . GLU A 1 102 ? -10.409 -22.605 8.422 1.00 78.94 102 GLU A CA 1
ATOM 777 C C . GLU A 1 102 ? -11.698 -23.361 8.764 1.00 78.94 102 GLU A C 1
ATOM 779 O O . GLU A 1 102 ? -12.259 -23.155 9.838 1.00 78.94 102 GLU A O 1
ATOM 784 N N . THR A 1 103 ? -12.136 -24.308 7.923 1.00 75.69 103 THR A N 1
ATOM 785 C CA . THR A 1 103 ? -13.325 -25.132 8.2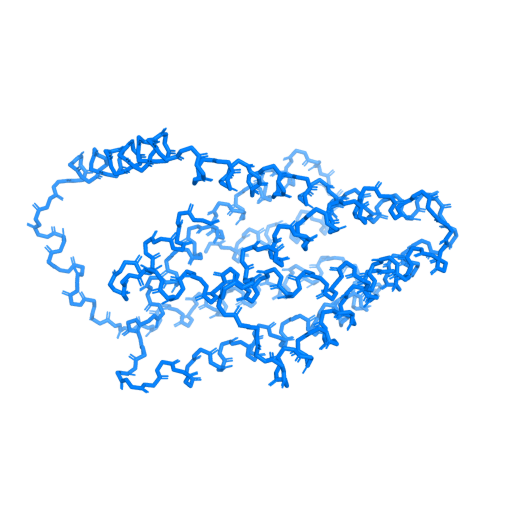26 1.00 75.69 103 THR A CA 1
ATOM 786 C C . THR A 1 103 ? -13.139 -26.071 9.422 1.00 75.69 103 THR A C 1
ATOM 788 O O . THR A 1 103 ? -14.126 -26.538 9.992 1.00 75.69 103 THR A O 1
ATOM 791 N N . GLN A 1 104 ? -11.895 -26.349 9.827 1.00 74.12 104 GLN A N 1
ATOM 792 C CA . GLN A 1 104 ? -11.593 -27.176 11.000 1.00 74.12 104 GLN A CA 1
ATOM 793 C C . GLN A 1 104 ? -11.538 -26.371 12.305 1.00 74.12 104 GLN A C 1
ATOM 795 O O . GLN A 1 104 ? -11.533 -26.966 13.386 1.00 74.12 104 GLN A O 1
ATOM 800 N N . ILE A 1 105 ? -11.543 -25.035 12.236 1.00 71.44 105 ILE A N 1
ATOM 801 C CA . ILE A 1 105 ? -11.555 -24.173 13.418 1.00 71.44 105 ILE A CA 1
ATOM 802 C C . ILE A 1 105 ? -12.961 -24.210 14.034 1.00 71.44 105 ILE A C 1
ATOM 804 O O . ILE A 1 105 ? -13.871 -23.491 13.629 1.00 71.44 105 ILE A O 1
ATOM 808 N N . ARG A 1 106 ? -13.151 -25.078 15.033 1.00 54.31 106 ARG A N 1
ATOM 809 C CA . ARG A 1 106 ? -14.364 -25.122 15.860 1.00 54.31 106 ARG A CA 1
ATOM 810 C C . ARG A 1 106 ? -14.177 -24.246 17.091 1.00 54.31 106 ARG A C 1
ATOM 812 O O . ARG A 1 106 ? -13.690 -24.717 18.116 1.00 54.31 106 ARG A O 1
ATOM 819 N N . THR A 1 107 ? -14.610 -22.995 16.999 1.00 53.03 107 THR A N 1
ATOM 820 C CA . THR A 1 107 ? -14.656 -22.088 18.150 1.00 53.03 107 THR A CA 1
ATOM 821 C C . THR A 1 107 ? -16.100 -21.728 18.459 1.00 53.03 107 THR A C 1
ATOM 823 O O . THR A 1 107 ? -16.839 -21.267 17.594 1.00 53.03 107 THR A O 1
ATOM 826 N N . THR A 1 108 ? -16.510 -21.952 19.707 1.00 46.19 108 THR A N 1
ATOM 827 C CA . THR A 1 108 ? -17.829 -21.565 20.212 1.00 46.19 108 THR A CA 1
ATOM 828 C C . THR A 1 108 ? -17.871 -20.048 20.374 1.00 46.19 108 THR A C 1
ATOM 830 O O . THR A 1 108 ? -17.376 -19.493 21.357 1.00 46.19 108 THR A O 1
ATOM 833 N N . GLU A 1 109 ? -18.465 -19.361 19.407 1.00 50.53 109 GLU A N 1
ATOM 834 C CA . GLU A 1 109 ? -18.716 -17.924 19.472 1.00 50.53 109 GLU A CA 1
ATOM 835 C C . GLU A 1 109 ? -19.790 -17.603 20.523 1.00 50.53 109 GLU A C 1
ATOM 837 O O . GLU A 1 109 ? -20.975 -17.475 20.214 1.00 50.53 109 GLU A O 1
ATOM 842 N N . LYS A 1 110 ? -19.382 -17.400 21.782 1.00 47.16 110 LYS A N 1
ATOM 843 C CA . LYS A 1 110 ? -20.294 -16.982 22.866 1.00 47.16 110 LYS A CA 1
ATOM 844 C C . LYS A 1 110 ? -21.089 -15.699 22.558 1.00 47.16 110 LYS A C 1
ATOM 846 O O . LYS A 1 110 ? -22.131 -15.485 23.165 1.00 47.16 110 LYS A O 1
ATOM 851 N N . TYR A 1 111 ? -20.629 -14.861 21.624 1.00 45.03 111 TYR A N 1
ATOM 852 C CA . TYR A 1 111 ? -21.284 -13.599 21.255 1.00 45.03 111 TYR A CA 1
ATOM 853 C C . TYR A 1 111 ? -22.306 -13.718 20.111 1.00 45.03 111 TYR A C 1
ATOM 855 O O . TYR A 1 111 ? -23.263 -12.940 20.076 1.00 45.03 111 TYR A O 1
ATOM 863 N N . ILE A 1 112 ? -22.174 -14.701 19.210 1.00 48.84 112 ILE A N 1
ATOM 864 C CA . ILE A 1 112 ? -23.113 -14.870 18.087 1.00 48.84 112 ILE A CA 1
ATOM 865 C C . ILE A 1 112 ? -24.451 -15.453 18.562 1.00 48.84 112 ILE A C 1
ATOM 867 O O . ILE A 1 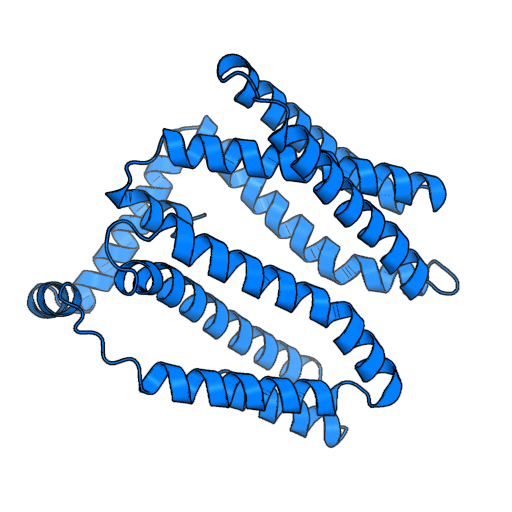112 ? -25.495 -15.079 18.027 1.00 48.84 112 ILE A O 1
ATOM 871 N N . ASP A 1 113 ? -24.461 -16.274 19.613 1.00 44.84 113 ASP A N 1
ATOM 872 C CA . ASP A 1 113 ? -25.703 -16.823 20.179 1.00 44.84 113 ASP A CA 1
ATOM 873 C C . ASP A 1 113 ? -26.567 -15.771 20.893 1.00 44.84 113 ASP A C 1
ATOM 875 O O . ASP A 1 113 ? -27.794 -15.892 20.916 1.00 44.84 113 ASP A O 1
ATOM 879 N N . VAL A 1 114 ? -25.953 -14.706 21.424 1.00 47.00 114 VAL A N 1
ATOM 880 C CA . VAL A 1 114 ? -26.675 -13.584 22.049 1.00 47.00 114 VAL A CA 1
ATOM 881 C C . VAL A 1 114 ? -27.272 -12.669 20.975 1.00 47.00 114 VAL A C 1
ATOM 883 O O . VAL A 1 114 ? -28.439 -12.300 21.067 1.00 47.00 114 VAL A O 1
ATOM 886 N N . GLN A 1 115 ? -26.524 -12.372 19.905 1.00 43.12 115 GLN A N 1
ATOM 887 C CA . GLN A 1 115 ? -27.000 -11.520 18.807 1.00 43.12 115 GLN A CA 1
ATOM 888 C C . GLN A 1 115 ? -27.964 -12.223 17.845 1.00 43.12 115 GLN A C 1
ATOM 890 O O . GLN A 1 115 ? -28.826 -11.569 17.263 1.00 43.12 115 GLN A O 1
ATOM 895 N N . LYS A 1 116 ? -27.857 -13.542 17.633 1.00 44.69 116 LYS A N 1
ATOM 896 C CA . LYS A 1 116 ? -28.833 -14.302 16.826 1.00 44.69 116 LYS A CA 1
ATOM 897 C C . LYS A 1 116 ? -30.215 -14.359 17.477 1.00 44.69 116 LYS A C 1
ATOM 899 O O . LYS A 1 116 ? -31.191 -14.519 16.755 1.00 44.69 116 LYS A O 1
ATOM 904 N N . LYS A 1 117 ? -30.303 -14.207 18.803 1.00 44.84 117 LYS A N 1
ATOM 905 C CA . LYS A 1 117 ? -31.563 -14.293 19.552 1.00 44.84 117 LYS A CA 1
ATOM 906 C C . LYS A 1 117 ? -32.321 -12.974 19.704 1.00 44.84 117 LYS A C 1
ATOM 908 O O . LYS A 1 117 ? -33.477 -13.035 20.102 1.00 44.84 117 LYS A O 1
ATOM 913 N N . SER A 1 118 ? -31.722 -11.817 19.409 1.00 48.53 118 SER A N 1
ATOM 914 C CA . SER A 1 118 ? -32.324 -10.532 19.793 1.00 48.53 118 SER A CA 1
ATOM 915 C C . SER A 1 118 ? -32.881 -9.660 18.667 1.00 48.53 118 SER A C 1
ATOM 917 O O . SER A 1 118 ? -33.763 -8.868 18.971 1.00 48.53 118 SER A O 1
ATOM 919 N N . GLU A 1 119 ? -32.457 -9.765 17.399 1.00 48.38 119 GLU A N 1
ATOM 920 C CA . GLU A 1 119 ? -32.947 -8.824 16.370 1.00 48.38 119 GLU A CA 1
ATOM 921 C C . GLU A 1 119 ? -33.084 -9.412 14.954 1.00 48.38 119 GLU A C 1
ATOM 923 O O . GLU A 1 119 ? -32.137 -10.000 14.402 1.00 48.38 119 GLU A O 1
ATOM 928 N N . ASP A 1 120 ? -34.269 -9.177 14.367 1.00 56.28 120 ASP A N 1
ATOM 929 C CA . ASP A 1 120 ? -34.649 -9.459 12.979 1.00 56.28 120 ASP A CA 1
ATOM 930 C C . ASP A 1 120 ? -33.610 -8.912 11.989 1.00 56.28 120 ASP A C 1
ATOM 932 O O . ASP A 1 120 ? -33.087 -7.806 12.145 1.00 56.28 120 ASP A O 1
ATOM 936 N N . ALA A 1 121 ? -33.331 -9.654 10.912 1.00 54.84 121 ALA A N 1
ATOM 937 C CA . ALA A 1 121 ? -32.356 -9.258 9.884 1.00 54.84 121 ALA A CA 1
ATOM 938 C C . ALA A 1 121 ? -32.634 -7.857 9.296 1.00 54.84 121 ALA A C 1
ATOM 940 O O . ALA A 1 121 ? -31.716 -7.117 8.941 1.00 54.84 121 ALA A O 1
ATOM 941 N N . GLN A 1 122 ? -33.908 -7.467 9.251 1.00 57.56 122 GLN A N 1
ATOM 942 C CA . GLN A 1 122 ? -34.367 -6.162 8.783 1.00 57.56 122 GLN A CA 1
ATOM 943 C C . GLN A 1 122 ? -34.066 -5.034 9.787 1.00 57.56 122 GLN A C 1
ATOM 945 O O . GLN A 1 122 ? -33.804 -3.900 9.379 1.00 57.56 122 GLN A O 1
ATOM 950 N N . HIS A 1 123 ? -34.039 -5.353 11.085 1.00 61.44 123 HIS A N 1
ATOM 951 C CA . HIS A 1 123 ? -33.637 -4.441 12.153 1.00 61.44 123 HIS A CA 1
ATOM 952 C C . HIS A 1 123 ? -32.118 -4.205 12.125 1.00 61.44 123 HIS A C 1
ATOM 954 O O . HIS A 1 123 ? -31.686 -3.056 12.156 1.00 61.44 123 HIS A O 1
ATOM 960 N N . ARG A 1 124 ? -31.312 -5.254 11.882 1.00 61.75 124 ARG A N 1
ATOM 961 C CA . ARG A 1 124 ? -29.846 -5.129 11.725 1.00 61.75 124 ARG A CA 1
ATOM 962 C C . ARG A 1 124 ? -29.430 -4.233 10.567 1.00 61.75 124 ARG A C 1
ATOM 964 O O . ARG A 1 124 ? -28.536 -3.415 10.732 1.00 61.75 124 ARG A O 1
ATOM 971 N N . ILE A 1 125 ? -30.059 -4.366 9.396 1.00 66.25 125 ILE A N 1
ATOM 972 C CA . ILE A 1 125 ? -29.718 -3.520 8.236 1.00 66.25 125 ILE A CA 1
ATOM 973 C C . ILE A 1 125 ? -30.053 -2.055 8.533 1.00 66.25 125 ILE A C 1
ATOM 975 O O . ILE A 1 125 ? -29.250 -1.168 8.244 1.00 66.25 125 ILE A O 1
ATOM 979 N N . ARG A 1 126 ? -31.213 -1.790 9.150 1.00 72.00 126 ARG A N 1
ATOM 980 C CA . ARG A 1 126 ? -31.588 -0.433 9.577 1.00 72.00 126 ARG A CA 1
ATOM 981 C C . ARG A 1 126 ? -30.637 0.120 10.633 1.00 72.00 126 ARG A C 1
ATOM 983 O O . ARG A 1 126 ? -30.287 1.290 10.554 1.00 72.00 126 ARG A O 1
ATOM 990 N N . GLN A 1 127 ? -30.192 -0.711 11.568 1.00 70.25 127 GLN A N 1
ATOM 991 C CA . GLN A 1 127 ? -29.247 -0.325 12.608 1.00 70.25 127 GLN A CA 1
ATOM 992 C C . GLN A 1 127 ? -27.861 -0.024 12.028 1.00 70.25 127 GLN A C 1
ATOM 994 O O . GLN A 1 127 ? -27.301 1.016 12.336 1.00 70.25 127 GLN A O 1
ATOM 999 N N . VAL A 1 128 ? -27.354 -0.834 11.092 1.00 68.50 128 VAL A N 1
ATOM 1000 C CA . VAL A 1 128 ? -26.092 -0.554 10.380 1.00 68.50 128 VAL A CA 1
ATOM 1001 C C . VAL A 1 128 ? -26.184 0.739 9.566 1.00 68.50 128 VAL A C 1
ATOM 1003 O O . VAL A 1 128 ? -25.271 1.559 9.605 1.00 68.50 128 VAL A O 1
ATOM 1006 N N . LEU A 1 129 ? -27.289 0.960 8.846 1.00 72.50 129 LEU A N 1
ATOM 1007 C CA . LEU A 1 129 ? -27.507 2.210 8.108 1.00 72.50 129 LEU A CA 1
ATOM 1008 C C . LEU A 1 129 ? -27.609 3.420 9.047 1.00 72.50 129 LEU A C 1
ATOM 1010 O O . LEU A 1 129 ? -27.094 4.489 8.721 1.00 72.50 129 LEU A O 1
ATOM 1014 N N . SER A 1 130 ? -28.236 3.247 10.212 1.00 73.62 130 SER A N 1
ATOM 1015 C CA . SER A 1 130 ? -28.309 4.268 11.259 1.00 73.62 130 SER A CA 1
ATOM 1016 C C . SER A 1 130 ? -26.928 4.577 11.836 1.00 73.62 130 SER A C 1
ATOM 1018 O O . SER A 1 130 ? -26.571 5.747 11.920 1.00 73.62 130 SER A O 1
ATOM 1020 N N . ASP A 1 131 ? -26.125 3.556 12.145 1.00 69.25 131 ASP A N 1
ATOM 1021 C CA . ASP A 1 131 ? -24.753 3.695 12.648 1.00 69.25 131 ASP A CA 1
ATOM 1022 C C . ASP A 1 131 ? -23.862 4.429 11.629 1.00 69.25 131 ASP A C 1
ATOM 1024 O O . ASP A 1 131 ? -23.099 5.326 11.992 1.00 69.25 131 ASP A O 1
ATOM 1028 N N . ILE A 1 132 ? -23.989 4.107 10.333 1.00 71.50 132 ILE A N 1
ATOM 1029 C CA . ILE A 1 132 ? -23.279 4.809 9.250 1.00 71.50 132 ILE A CA 1
ATOM 1030 C C . ILE A 1 132 ? -23.717 6.277 9.184 1.00 71.50 132 ILE A C 1
ATOM 1032 O O . ILE A 1 132 ? -22.877 7.176 9.099 1.00 71.50 132 ILE A O 1
ATOM 1036 N N . HIS A 1 133 ? -25.025 6.538 9.232 1.00 74.19 133 HIS A N 1
ATOM 1037 C CA . HIS A 1 133 ? -25.569 7.894 9.189 1.00 74.19 133 HIS A CA 1
ATOM 1038 C C . HIS A 1 133 ? -25.135 8.725 10.407 1.00 74.19 133 HIS A C 1
ATOM 1040 O O . HIS A 1 133 ? -24.762 9.893 10.267 1.00 74.19 133 HIS A O 1
ATOM 1046 N N . GLU A 1 134 ? -25.131 8.125 11.595 1.00 69.69 134 GLU A N 1
ATOM 1047 C CA . GLU A 1 134 ? -24.661 8.756 12.825 1.00 69.69 134 GLU A CA 1
ATOM 1048 C C . GLU A 1 134 ? -23.155 9.040 12.768 1.00 69.69 134 GLU A C 1
ATOM 1050 O O . GLU A 1 134 ? -22.736 10.152 13.099 1.00 69.69 134 GLU A O 1
ATOM 1055 N N . GLY A 1 135 ? -22.357 8.107 12.239 1.00 65.44 135 GLY A N 1
ATOM 1056 C CA . GLY A 1 135 ? -20.930 8.303 11.977 1.00 65.44 135 GLY A CA 1
ATOM 1057 C C . GLY A 1 135 ? -20.658 9.483 11.039 1.00 65.44 135 GLY A C 1
ATOM 1058 O O . GLY A 1 135 ? -19.836 10.347 11.353 1.00 65.44 135 GLY A O 1
ATOM 1059 N N . PHE A 1 136 ? -21.403 9.593 9.934 1.00 72.25 136 PHE A N 1
ATOM 1060 C CA . PHE A 1 136 ? -21.306 10.735 9.014 1.00 72.25 136 PHE A CA 1
ATOM 1061 C C . PHE A 1 136 ? -21.739 12.057 9.658 1.00 72.25 136 PHE A C 1
ATOM 1063 O O . PHE A 1 136 ? -21.101 13.092 9.441 1.00 72.25 136 PHE A O 1
ATOM 1070 N N . ASN A 1 137 ? -22.801 12.046 10.466 1.00 75.06 137 ASN A N 1
ATOM 1071 C CA . ASN A 1 137 ? -23.241 13.234 11.195 1.00 75.06 137 ASN A CA 1
ATOM 1072 C C . ASN A 1 137 ? -22.232 13.667 12.263 1.00 75.06 137 ASN A C 1
ATOM 1074 O O . ASN A 1 137 ? -22.034 14.866 12.457 1.00 75.06 137 ASN A O 1
ATOM 1078 N N . TYR A 1 138 ? -21.572 12.722 12.929 1.00 66.50 138 TYR A N 1
ATOM 1079 C CA . TYR A 1 138 ? -20.503 13.005 13.881 1.00 66.50 138 TYR A CA 1
ATOM 1080 C C . TYR A 1 138 ? -19.284 13.625 13.185 1.00 66.50 138 TYR A C 1
ATOM 1082 O O . TYR A 1 138 ? -18.823 14.692 13.590 1.00 66.50 138 TYR A O 1
ATOM 1090 N N . LEU A 1 139 ? -18.845 13.034 12.067 1.00 66.75 139 LEU A N 1
ATOM 1091 C CA . LEU A 1 139 ? -17.792 13.583 11.206 1.00 66.75 139 LEU A CA 1
ATOM 1092 C C . LEU A 1 139 ? -18.109 15.003 10.721 1.00 66.75 139 LEU A C 1
ATOM 1094 O O . LEU A 1 139 ? -17.219 15.841 10.674 1.00 66.75 139 LEU A O 1
ATOM 1098 N N . ARG A 1 140 ? -19.372 15.305 10.397 1.00 72.94 140 ARG A N 1
ATOM 1099 C CA . ARG A 1 140 ? -19.800 16.658 9.997 1.00 72.94 140 ARG A CA 1
ATOM 1100 C C . ARG A 1 140 ? -19.791 17.682 11.129 1.00 72.94 140 ARG A C 1
ATOM 1102 O O . ARG A 1 140 ? -19.625 18.869 10.848 1.00 72.94 140 ARG A O 1
ATOM 1109 N N . LYS A 1 141 ? -19.999 17.259 12.378 1.00 75.75 141 LYS A N 1
ATOM 1110 C CA . LYS A 1 141 ? -20.013 18.163 13.539 1.00 75.75 141 LYS A CA 1
ATOM 1111 C C . LYS A 1 141 ? -18.610 18.646 13.907 1.00 75.75 141 LYS A C 1
ATOM 1113 O O . LYS A 1 141 ? -18.467 19.794 14.323 1.00 75.75 141 LYS A O 1
ATOM 1118 N N . ASP A 1 142 ? -17.587 17.816 13.708 1.00 77.19 142 ASP A N 1
ATOM 1119 C CA . ASP A 1 142 ? -16.191 18.184 13.947 1.00 77.19 142 ASP A CA 1
ATOM 1120 C C . ASP A 1 142 ? -15.468 18.521 12.631 1.00 77.19 142 ASP A C 1
ATOM 1122 O O . ASP A 1 142 ? -15.069 17.650 11.857 1.00 77.19 142 ASP A O 1
ATOM 1126 N N . LYS A 1 143 ? -15.258 19.821 12.388 1.00 76.69 143 LYS A N 1
ATOM 1127 C CA . LYS A 1 143 ? -14.565 20.319 11.186 1.00 76.69 143 LYS A CA 1
ATOM 1128 C C . LYS A 1 143 ? -13.120 19.813 11.074 1.00 76.69 143 LYS A C 1
ATOM 1130 O O . LYS A 1 143 ? -12.623 19.676 9.957 1.00 76.69 143 LYS A O 1
ATOM 1135 N N . GLY A 1 144 ? -12.447 19.548 12.197 1.00 71.88 144 GLY A N 1
ATOM 1136 C CA . GLY A 1 144 ? -11.080 19.028 12.214 1.00 71.88 144 GLY A CA 1
ATOM 1137 C C . GLY A 1 144 ? -11.037 17.560 11.800 1.00 71.88 144 GLY A C 1
ATOM 1138 O O . GLY A 1 144 ? -10.243 17.181 10.938 1.00 71.88 144 GLY A O 1
ATOM 1139 N N . LEU A 1 145 ? -11.947 16.751 12.346 1.00 66.56 145 LEU A N 1
ATOM 1140 C CA . LEU A 1 145 ? -12.058 15.336 11.990 1.00 66.56 145 LEU A CA 1
ATOM 1141 C C . LEU A 1 145 ? -12.481 15.150 10.525 1.00 66.56 145 LEU A C 1
ATOM 1143 O O . LEU A 1 145 ? -11.909 14.313 9.825 1.00 66.56 145 LEU A O 1
ATOM 1147 N N . LEU A 1 146 ? -13.416 15.975 10.039 1.00 74.94 146 LEU A N 1
ATOM 1148 C CA . LEU A 1 146 ? -13.820 15.993 8.632 1.00 74.94 146 LEU A CA 1
ATOM 1149 C C . LEU A 1 146 ? -12.632 16.275 7.701 1.00 74.94 146 LEU A C 1
ATOM 1151 O O . LEU A 1 146 ? -12.465 15.589 6.694 1.00 74.94 146 LEU A O 1
ATOM 1155 N N . ALA A 1 147 ? -11.798 17.267 8.032 1.00 76.06 147 ALA A N 1
ATOM 1156 C CA . ALA A 1 147 ? -10.633 17.627 7.224 1.00 76.06 147 ALA A CA 1
ATOM 1157 C C . ALA A 1 147 ? -9.614 16.478 7.148 1.00 76.06 147 ALA A C 1
ATOM 1159 O O . ALA A 1 147 ? -9.084 16.188 6.075 1.00 76.06 147 ALA A O 1
ATOM 1160 N N . ILE A 1 148 ? -9.390 15.783 8.266 1.00 72.50 148 ILE A N 1
ATOM 1161 C CA . ILE A 1 148 ? -8.505 14.613 8.329 1.00 72.50 148 ILE A CA 1
ATOM 1162 C C . ILE A 1 148 ? -9.075 13.451 7.502 1.00 72.50 148 ILE A C 1
ATOM 1164 O O . ILE A 1 148 ? -8.348 12.838 6.719 1.00 72.50 148 ILE A O 1
ATOM 1168 N N . ALA A 1 149 ? -10.371 13.160 7.630 1.00 72.00 149 ALA A N 1
ATOM 1169 C CA . ALA A 1 149 ? -11.025 12.096 6.867 1.00 72.00 149 ALA A CA 1
ATOM 1170 C C . ALA A 1 149 ? -11.013 12.375 5.356 1.00 72.00 149 ALA A C 1
ATOM 1172 O O . ALA A 1 149 ? -10.709 11.484 4.559 1.00 72.00 149 ALA A O 1
ATOM 1173 N N . ALA A 1 150 ? -11.268 13.624 4.956 1.00 80.31 150 ALA A N 1
ATOM 1174 C CA . ALA A 1 150 ? -11.154 14.051 3.566 1.00 80.31 150 ALA A CA 1
ATOM 1175 C C . ALA A 1 150 ? -9.718 13.869 3.052 1.00 80.31 150 ALA A C 1
ATOM 1177 O O . ALA A 1 150 ? -9.522 13.248 2.007 1.00 80.31 150 ALA A O 1
ATOM 1178 N N . TYR A 1 151 ? -8.715 14.326 3.812 1.00 80.62 151 TYR A N 1
ATOM 1179 C CA . TYR A 1 151 ? -7.305 14.146 3.464 1.00 80.62 151 TYR A CA 1
ATOM 1180 C C . TYR A 1 151 ? -6.956 12.673 3.221 1.00 80.62 151 TYR A C 1
ATOM 1182 O O . TYR A 1 151 ? -6.361 12.353 2.192 1.00 80.62 151 TYR A O 1
ATOM 1190 N N . PHE A 1 152 ? -7.356 11.762 4.114 1.00 76.12 152 PHE A N 1
ATOM 1191 C CA . PHE A 1 152 ? -7.083 10.332 3.940 1.00 76.12 152 PHE A CA 1
ATOM 1192 C C . PHE A 1 152 ? -7.830 9.721 2.758 1.00 76.12 152 PHE A C 1
ATOM 1194 O O . PHE A 1 152 ? -7.245 8.916 2.039 1.00 76.12 152 PHE A O 1
ATOM 1201 N N . THR A 1 153 ? -9.074 10.136 2.515 1.00 78.94 153 THR A N 1
ATOM 1202 C CA . THR A 1 153 ? -9.858 9.669 1.364 1.00 78.94 153 THR A CA 1
ATOM 1203 C C . THR A 1 153 ? -9.161 10.036 0.053 1.00 78.94 153 THR A C 1
ATOM 1205 O O . THR A 1 153 ? -8.914 9.171 -0.787 1.00 78.94 153 THR A O 1
ATOM 1208 N N . PHE A 1 154 ? -8.766 11.303 -0.106 1.00 82.88 154 PHE A N 1
ATOM 1209 C CA . PHE A 1 154 ? -8.033 11.745 -1.293 1.00 82.88 154 PHE A CA 1
ATOM 1210 C C . PHE A 1 154 ? -6.644 11.108 -1.385 1.00 82.88 154 PHE A C 1
ATOM 1212 O O . PHE A 1 154 ? -6.250 10.670 -2.464 1.00 82.88 154 PHE A O 1
ATOM 1219 N N . SER A 1 155 ? -5.931 10.981 -0.264 1.00 79.31 155 SER A N 1
ATOM 1220 C CA . SER A 1 155 ? -4.622 10.318 -0.225 1.00 79.31 155 SER A CA 1
ATOM 1221 C C . SER A 1 155 ? -4.713 8.856 -0.667 1.00 79.31 155 SER A C 1
ATOM 1223 O O . SER A 1 155 ? -3.877 8.402 -1.442 1.00 79.31 155 SER A O 1
ATOM 1225 N N . ALA A 1 156 ? -5.742 8.124 -0.229 1.00 78.12 156 ALA A N 1
ATOM 1226 C CA . ALA A 1 156 ? -5.968 6.735 -0.619 1.00 78.12 156 ALA A CA 1
ATOM 1227 C C . ALA A 1 156 ? -6.286 6.605 -2.116 1.00 78.12 156 ALA A C 1
ATOM 1229 O O . ALA A 1 156 ? -5.738 5.726 -2.785 1.00 78.12 156 ALA A O 1
ATOM 1230 N N . LEU A 1 157 ? -7.111 7.508 -2.660 1.00 81.75 157 LEU A N 1
ATOM 1231 C CA . LEU A 1 157 ? -7.409 7.554 -4.095 1.00 81.75 157 LEU A CA 1
ATOM 1232 C C . LEU A 1 157 ? -6.150 7.825 -4.928 1.00 81.75 157 LEU A C 1
ATOM 1234 O O . LEU A 1 157 ? -5.872 7.088 -5.875 1.00 81.75 157 LEU A O 1
ATOM 1238 N N . ILE A 1 158 ? -5.363 8.840 -4.554 1.00 83.19 158 ILE A N 1
ATOM 1239 C CA . ILE A 1 158 ? -4.107 9.186 -5.235 1.00 83.19 158 ILE A CA 1
ATOM 1240 C C . ILE A 1 158 ? -3.127 8.015 -5.163 1.00 83.19 158 ILE A C 1
ATOM 1242 O O . ILE A 1 158 ? -2.549 7.637 -6.179 1.00 83.19 158 ILE A O 1
ATOM 1246 N N . TYR A 1 159 ? -2.978 7.398 -3.990 1.00 79.88 159 TYR A N 1
ATOM 1247 C CA . TYR A 1 159 ? -2.099 6.246 -3.812 1.00 79.88 159 TYR A CA 1
ATOM 1248 C C . TYR A 1 159 ? -2.512 5.067 -4.703 1.00 79.88 159 TYR A C 1
ATOM 1250 O O . TYR A 1 159 ? -1.655 4.441 -5.326 1.00 79.88 159 TYR A O 1
ATOM 1258 N N . GLY A 1 160 ? -3.818 4.801 -4.826 1.00 78.69 160 GLY A N 1
ATOM 1259 C CA . GLY A 1 160 ? -4.350 3.779 -5.728 1.00 78.69 160 GLY A CA 1
ATOM 1260 C C . GLY A 1 160 ? -3.990 4.037 -7.194 1.00 78.69 160 GLY A C 1
ATOM 1261 O O . GLY A 1 160 ? -3.494 3.138 -7.873 1.00 78.69 160 GLY A O 1
ATOM 1262 N N . VAL A 1 161 ? -4.166 5.277 -7.664 1.00 82.06 161 VAL A N 1
ATOM 1263 C CA . VAL A 1 161 ? -3.796 5.686 -9.030 1.00 82.06 161 VAL A CA 1
ATOM 1264 C C . VAL A 1 161 ? -2.288 5.552 -9.254 1.00 82.06 161 VAL A C 1
ATOM 1266 O O . VAL A 1 161 ? -1.857 4.931 -10.230 1.00 82.06 161 VAL A O 1
ATOM 1269 N N . SER A 1 162 ? -1.481 6.076 -8.331 1.00 81.69 162 SER A N 1
ATOM 1270 C CA . SER A 1 162 ? -0.021 6.003 -8.400 1.00 81.69 162 SER A CA 1
ATOM 1271 C C . SER A 1 162 ? 0.466 4.556 -8.449 1.00 81.69 162 SER A C 1
ATOM 1273 O O . SER A 1 162 ? 1.302 4.229 -9.289 1.00 81.69 162 SER A O 1
ATOM 1275 N N . ASN A 1 163 ? -0.081 3.658 -7.627 1.00 78.88 163 ASN A N 1
ATOM 1276 C CA . ASN A 1 163 ? 0.365 2.264 -7.584 1.00 78.88 163 ASN A CA 1
ATOM 1277 C C . ASN A 1 163 ? 0.173 1.542 -8.935 1.00 78.88 163 ASN A C 1
ATOM 1279 O O . ASN A 1 163 ? 1.036 0.781 -9.367 1.00 78.88 163 ASN A O 1
ATOM 1283 N N . VAL A 1 164 ? -0.914 1.845 -9.652 1.00 81.81 164 VAL A N 1
ATOM 1284 C CA . VAL A 1 164 ? -1.211 1.229 -10.956 1.00 81.81 164 VAL A CA 1
ATOM 1285 C C . VAL A 1 164 ? -0.403 1.858 -12.095 1.00 81.81 164 VAL A C 1
ATOM 1287 O O . VAL A 1 164 ? 0.047 1.148 -12.995 1.00 81.81 164 VAL A O 1
ATOM 1290 N N . LEU A 1 165 ? -0.200 3.179 -12.077 1.00 86.69 165 LEU A N 1
ATOM 1291 C CA . LEU A 1 165 ? 0.412 3.905 -13.198 1.00 86.69 165 LEU A CA 1
ATOM 1292 C C . LEU A 1 165 ? 1.940 4.000 -13.134 1.00 86.69 165 LEU A C 1
ATOM 1294 O O . LEU A 1 165 ? 2.582 4.138 -14.178 1.00 86.69 165 LEU A O 1
ATOM 1298 N N . THR A 1 166 ? 2.535 3.902 -11.943 1.00 86.12 166 THR A N 1
ATOM 1299 C CA . THR A 1 166 ? 3.976 4.140 -11.768 1.00 86.12 166 THR A CA 1
ATOM 1300 C C . THR A 1 166 ? 4.812 3.118 -12.541 1.00 86.12 166 THR A C 1
ATOM 1302 O O . THR A 1 166 ? 5.686 3.503 -13.312 1.00 86.12 166 THR A O 1
ATOM 1305 N N . LEU A 1 167 ? 4.525 1.817 -12.429 1.00 85.50 167 LEU A N 1
ATOM 1306 C CA . LEU A 1 167 ? 5.294 0.796 -13.154 1.00 85.50 167 LEU A CA 1
ATOM 1307 C C . LEU A 1 167 ? 5.206 0.961 -14.692 1.00 85.50 167 LEU A C 1
ATOM 1309 O O . LEU A 1 167 ? 6.258 0.986 -15.340 1.00 85.50 167 LEU A O 1
ATOM 1313 N N . PRO A 1 168 ? 4.014 1.125 -15.304 1.00 86.81 168 PRO A N 1
ATOM 1314 C CA . PRO A 1 168 ? 3.895 1.458 -16.725 1.00 86.81 168 PRO A CA 1
ATOM 1315 C C . PRO A 1 168 ? 4.672 2.712 -17.141 1.00 86.81 168 PRO A C 1
ATOM 1317 O O . PRO A 1 168 ? 5.322 2.698 -18.188 1.00 86.81 168 PRO A O 1
ATOM 1320 N N . TYR A 1 169 ? 4.650 3.772 -16.325 1.00 88.25 169 TYR A N 1
ATOM 1321 C CA . TYR A 1 169 ? 5.414 4.994 -16.585 1.00 88.25 169 TYR A CA 1
ATOM 1322 C C . TYR A 1 169 ? 6.916 4.706 -16.677 1.00 88.25 169 TYR A C 1
ATOM 1324 O O . TYR A 1 169 ? 7.546 5.054 -17.673 1.00 88.25 169 TYR A O 1
ATOM 1332 N N . PHE A 1 170 ? 7.487 3.997 -15.698 1.00 88.19 170 PHE A N 1
ATOM 1333 C CA . PHE A 1 170 ? 8.914 3.669 -15.716 1.00 88.19 170 PHE A CA 1
ATOM 1334 C C . PHE A 1 170 ? 9.297 2.804 -16.923 1.00 88.19 170 PHE A C 1
ATOM 1336 O O . PHE A 1 170 ? 10.319 3.075 -17.554 1.00 88.19 170 PHE A O 1
ATOM 1343 N N . ARG A 1 171 ? 8.470 1.810 -17.288 1.00 86.44 171 ARG A N 1
ATOM 1344 C CA . ARG A 1 171 ? 8.704 0.962 -18.475 1.00 86.44 171 ARG A CA 1
ATOM 1345 C C . ARG A 1 171 ? 8.683 1.751 -19.785 1.00 86.44 171 ARG A C 1
ATOM 1347 O O . ARG A 1 171 ? 9.417 1.396 -20.700 1.00 86.44 171 ARG A O 1
ATOM 1354 N N . LYS A 1 172 ? 7.848 2.791 -19.882 1.00 90.12 172 LYS A N 1
ATOM 1355 C CA . LYS A 1 172 ? 7.739 3.639 -21.078 1.00 90.12 172 LYS A CA 1
ATOM 1356 C C . LYS A 1 172 ? 8.864 4.675 -21.172 1.00 90.12 172 LYS A C 1
ATOM 1358 O O . LYS A 1 172 ? 9.305 4.981 -22.274 1.00 90.12 172 LYS A O 1
ATOM 1363 N N . THR A 1 173 ? 9.298 5.223 -20.038 1.00 88.50 173 THR A N 1
ATOM 1364 C CA . THR A 1 173 ? 10.210 6.379 -19.988 1.00 88.50 173 THR A CA 1
ATOM 1365 C C . THR A 1 173 ? 11.689 5.987 -19.956 1.00 88.50 173 THR A C 1
ATOM 1367 O O . THR A 1 173 ? 12.517 6.720 -20.491 1.00 88.50 173 THR A O 1
ATOM 1370 N N . PHE A 1 174 ? 12.047 4.845 -19.357 1.00 87.75 174 PHE A N 1
ATOM 1371 C CA . PHE A 1 174 ? 13.447 4.456 -19.152 1.00 87.75 174 PHE A CA 1
ATOM 1372 C C . PHE A 1 174 ? 13.793 3.120 -19.816 1.00 87.75 174 PHE A C 1
ATOM 1374 O O . PHE A 1 174 ? 13.044 2.145 -19.728 1.00 87.75 174 PHE A O 1
ATOM 1381 N N . SER A 1 175 ? 14.996 3.031 -20.392 1.00 82.00 175 SER A N 1
ATOM 1382 C CA . SER A 1 175 ? 15.611 1.746 -20.742 1.00 82.00 175 SER A CA 1
ATOM 1383 C C . SER A 1 175 ? 15.788 0.907 -19.471 1.00 82.00 175 SER A C 1
ATOM 1385 O O . SER A 1 175 ? 16.339 1.405 -18.491 1.00 82.00 175 SER A O 1
ATOM 1387 N N . ASN A 1 176 ? 15.331 -0.349 -19.466 1.00 83.56 176 ASN A N 1
ATOM 1388 C CA . ASN A 1 176 ? 15.270 -1.199 -18.265 1.00 83.56 176 ASN A CA 1
ATOM 1389 C C . ASN A 1 176 ? 14.386 -0.635 -17.132 1.00 83.56 176 ASN A C 1
ATOM 1391 O O . ASN A 1 176 ? 14.660 -0.864 -15.953 1.00 83.56 176 ASN A O 1
ATOM 1395 N N . GLY A 1 177 ? 13.302 0.070 -17.474 1.00 83.88 177 GLY A N 1
ATOM 1396 C CA . GLY A 1 177 ? 12.415 0.739 -16.517 1.00 83.88 177 GLY A CA 1
ATOM 1397 C C . GLY A 1 177 ? 11.891 -0.117 -15.359 1.00 83.88 177 GLY A C 1
ATOM 1398 O O . GLY A 1 177 ? 11.695 0.407 -14.270 1.00 83.88 177 GLY A O 1
ATOM 1399 N N . GLU A 1 178 ? 11.734 -1.432 -15.537 1.00 84.06 178 GLU A N 1
ATOM 1400 C CA . GLU A 1 178 ? 11.370 -2.356 -14.446 1.00 84.06 178 GLU A CA 1
ATOM 1401 C C . GLU A 1 178 ? 12.401 -2.350 -13.308 1.00 84.06 178 GLU A C 1
ATOM 1403 O O . GLU A 1 178 ? 12.035 -2.325 -12.135 1.00 84.06 178 GLU A O 1
ATOM 1408 N N . TYR A 1 179 ? 13.692 -2.326 -13.647 1.00 84.25 179 TYR A N 1
ATOM 1409 C CA . TYR A 1 179 ? 14.779 -2.302 -12.670 1.00 84.25 179 TYR A CA 1
ATOM 1410 C C . TYR A 1 179 ? 14.916 -0.923 -12.028 1.00 84.25 179 TYR A C 1
ATOM 1412 O O . TYR A 1 179 ? 15.113 -0.830 -10.819 1.00 84.25 179 TYR A O 1
ATOM 1420 N N . VAL A 1 180 ? 14.750 0.148 -12.812 1.00 86.81 180 VAL A N 1
ATOM 1421 C CA . VAL A 1 180 ? 14.744 1.522 -12.283 1.00 86.81 180 VAL A CA 1
ATOM 1422 C C . VAL A 1 180 ? 13.597 1.697 -11.286 1.00 86.81 180 VAL A C 1
ATOM 1424 O O . VAL A 1 180 ? 13.819 2.195 -10.186 1.00 86.81 180 VAL A O 1
ATOM 1427 N N . TYR A 1 181 ? 12.401 1.207 -11.622 1.00 87.06 181 TYR A N 1
ATOM 1428 C CA . TYR A 1 181 ? 11.256 1.171 -10.716 1.00 87.06 181 TYR A CA 1
ATOM 1429 C C . TYR A 1 181 ? 11.581 0.404 -9.430 1.00 87.06 181 TYR A C 1
ATOM 1431 O O . TYR A 1 181 ? 11.366 0.929 -8.341 1.00 87.06 181 TYR A O 1
ATOM 1439 N N . MET A 1 182 ? 12.150 -0.804 -9.530 1.00 84.62 182 MET A N 1
ATOM 1440 C CA . MET A 1 182 ? 12.527 -1.594 -8.350 1.00 84.62 182 MET A CA 1
ATOM 1441 C C . MET A 1 182 ? 13.520 -0.858 -7.445 1.00 84.62 182 MET A C 1
ATOM 1443 O O . MET A 1 182 ? 13.358 -0.879 -6.228 1.00 84.62 182 MET A O 1
ATOM 1447 N N . VAL A 1 183 ? 14.521 -0.185 -8.018 1.00 87.44 183 VAL A N 1
ATOM 1448 C CA . VAL A 1 183 ? 15.521 0.575 -7.253 1.00 87.44 183 VAL A CA 1
ATOM 1449 C C . VAL A 1 183 ? 14.896 1.802 -6.583 1.00 87.44 183 VAL A C 1
ATOM 1451 O O . VAL A 1 183 ? 15.113 2.023 -5.392 1.00 87.44 183 VAL A O 1
ATOM 1454 N N . VAL A 1 184 ? 14.084 2.574 -7.311 1.00 88.94 184 VAL A N 1
ATOM 1455 C CA . VAL A 1 184 ? 13.423 3.783 -6.787 1.00 88.94 184 VAL A CA 1
ATOM 1456 C C . VAL A 1 184 ? 12.400 3.431 -5.703 1.00 88.94 184 VAL A C 1
ATOM 1458 O O . VAL A 1 184 ? 12.412 4.031 -4.630 1.00 88.94 184 VAL A O 1
ATOM 1461 N N . MET A 1 185 ? 11.559 2.419 -5.924 1.00 87.38 185 MET A N 1
ATOM 1462 C CA . MET A 1 185 ? 10.586 1.970 -4.920 1.00 87.38 185 MET A CA 1
ATOM 1463 C C . MET A 1 185 ? 11.272 1.286 -3.733 1.00 87.38 185 MET A C 1
ATOM 1465 O O . MET A 1 185 ? 10.872 1.483 -2.583 1.00 87.38 185 MET A O 1
ATOM 1469 N N . GLY A 1 186 ? 12.347 0.536 -3.989 1.00 85.06 186 GLY A N 1
ATOM 1470 C CA . GLY A 1 186 ? 13.191 -0.059 -2.955 1.00 85.06 186 GLY A CA 1
ATOM 1471 C C . GLY A 1 186 ? 13.805 0.988 -2.023 1.00 85.06 186 GLY A C 1
ATOM 1472 O O . GLY A 1 186 ? 13.898 0.747 -0.820 1.00 85.06 186 GLY A O 1
ATOM 1473 N N . ALA A 1 187 ? 14.127 2.180 -2.535 1.00 89.69 187 ALA A N 1
ATOM 1474 C CA . ALA A 1 187 ? 14.586 3.309 -1.727 1.00 89.69 187 ALA A CA 1
ATOM 1475 C C . ALA A 1 187 ? 13.554 3.719 -0.668 1.00 89.69 187 ALA A C 1
ATOM 1477 O O . ALA A 1 187 ? 13.915 3.951 0.485 1.00 89.69 187 ALA A O 1
ATOM 1478 N N . SER A 1 188 ? 12.264 3.745 -1.028 1.00 88.38 188 SER A N 1
ATOM 1479 C CA . SER A 1 188 ? 11.180 4.020 -0.077 1.00 88.38 188 SER A CA 1
ATOM 1480 C C . SER A 1 188 ? 11.111 2.960 1.018 1.00 88.38 188 SER A C 1
ATOM 1482 O O . SER A 1 188 ? 11.027 3.294 2.198 1.00 88.38 188 SER A O 1
ATOM 1484 N N . VAL A 1 189 ? 11.234 1.677 0.664 1.00 84.81 189 VAL A N 1
ATOM 1485 C CA . VAL A 1 189 ? 11.268 0.579 1.646 1.00 84.81 189 VAL A CA 1
ATOM 1486 C C . VAL A 1 189 ? 12.472 0.707 2.585 1.00 84.81 189 VAL A C 1
ATOM 1488 O O . VAL A 1 189 ? 12.315 0.591 3.802 1.00 84.81 189 VAL A O 1
ATOM 1491 N N . ALA A 1 190 ? 13.654 1.020 2.052 1.00 86.69 190 ALA A N 1
ATOM 1492 C CA . ALA A 1 190 ? 14.846 1.277 2.858 1.00 86.69 190 ALA A CA 1
ATOM 1493 C C . ALA A 1 190 ? 14.648 2.482 3.796 1.00 86.69 190 ALA A C 1
ATOM 1495 O O . ALA A 1 190 ? 14.939 2.393 4.989 1.00 86.69 190 ALA A O 1
ATOM 1496 N N . GLY A 1 191 ? 14.072 3.577 3.292 1.00 87.19 191 GLY A N 1
ATOM 1497 C CA . GLY A 1 191 ? 13.709 4.750 4.087 1.00 87.19 191 GLY A CA 1
ATOM 1498 C C . GLY A 1 191 ? 12.755 4.414 5.233 1.00 87.19 191 GLY A C 1
ATOM 1499 O O . GLY A 1 191 ? 12.953 4.877 6.356 1.00 87.19 191 GLY A O 1
ATOM 1500 N N . ARG A 1 192 ? 11.767 3.541 4.987 1.00 85.25 192 ARG A N 1
ATOM 1501 C CA . ARG A 1 192 ? 10.852 3.039 6.024 1.00 85.25 192 ARG A CA 1
ATOM 1502 C C . ARG A 1 192 ? 11.593 2.248 7.103 1.00 85.25 192 ARG A C 1
ATOM 1504 O O . ARG A 1 192 ? 11.351 2.475 8.286 1.00 85.25 192 ARG A O 1
ATOM 1511 N N . ALA A 1 193 ? 12.511 1.361 6.721 1.00 82.56 193 ALA A N 1
ATOM 1512 C CA . ALA A 1 193 ? 13.312 0.596 7.677 1.00 82.56 193 ALA A CA 1
ATOM 1513 C C . ALA A 1 193 ? 14.178 1.514 8.561 1.00 82.56 193 ALA A C 1
ATOM 1515 O O . ALA A 1 193 ? 14.192 1.362 9.785 1.00 82.56 193 ALA A O 1
ATOM 1516 N N . ILE A 1 194 ? 14.827 2.517 7.957 1.00 86.75 194 ILE A N 1
ATOM 1517 C CA . ILE A 1 194 ? 15.620 3.526 8.677 1.00 86.75 194 ILE A CA 1
ATOM 1518 C C . ILE A 1 194 ? 14.726 4.327 9.632 1.00 86.75 194 ILE A C 1
ATOM 1520 O O . ILE A 1 194 ? 15.036 4.433 10.818 1.00 86.75 194 ILE A O 1
ATOM 1524 N N . GLY A 1 195 ? 13.591 4.838 9.145 1.00 83.00 195 GLY A N 1
ATOM 1525 C CA . GLY A 1 195 ? 12.631 5.589 9.956 1.00 83.00 195 GLY A CA 1
ATOM 1526 C C . GLY A 1 195 ? 12.093 4.771 11.133 1.00 83.00 195 GLY A C 1
ATOM 1527 O O . GLY A 1 195 ? 12.050 5.267 12.257 1.00 83.00 195 GLY A O 1
ATOM 1528 N N . GLY A 1 196 ? 11.756 3.498 10.912 1.00 78.19 196 GLY A N 1
ATOM 1529 C CA . GLY A 1 196 ? 11.330 2.576 11.969 1.00 78.19 196 GLY A CA 1
ATOM 1530 C C . GLY A 1 196 ? 12.407 2.360 13.035 1.00 78.19 196 GLY A C 1
ATOM 1531 O O . GLY A 1 196 ? 12.116 2.441 14.229 1.00 78.19 196 GLY A O 1
ATOM 1532 N N . GLY A 1 197 ? 13.665 2.178 12.619 1.00 79.19 197 GLY A N 1
ATOM 1533 C CA . GLY A 1 197 ? 14.808 2.097 13.534 1.00 79.19 197 GLY A CA 1
ATOM 1534 C C . GLY A 1 197 ? 15.028 3.383 14.341 1.00 79.19 197 GLY A C 1
ATOM 1535 O O . GLY A 1 197 ? 15.310 3.322 15.539 1.00 79.19 197 GLY A O 1
ATOM 1536 N N . MET A 1 198 ? 14.838 4.556 13.728 1.00 81.31 198 MET A N 1
ATOM 1537 C CA . MET A 1 198 ? 14.901 5.842 14.432 1.00 81.31 198 MET A CA 1
ATOM 1538 C C . MET A 1 198 ? 13.790 5.970 15.482 1.00 81.31 198 MET A C 1
ATOM 1540 O O . MET A 1 198 ? 14.077 6.343 16.619 1.00 81.31 198 MET A O 1
ATOM 1544 N N . HIS A 1 199 ? 12.549 5.599 15.146 1.00 74.31 199 HIS A N 1
ATOM 1545 C CA . HIS A 1 199 ? 11.416 5.604 16.089 1.00 74.31 199 HIS A CA 1
ATOM 1546 C C . HIS A 1 199 ? 11.579 4.608 17.236 1.00 74.31 199 HIS A C 1
ATOM 1548 O O . HIS A 1 199 ? 11.098 4.866 18.337 1.00 74.31 199 HIS A O 1
ATOM 1554 N N . TYR A 1 200 ? 12.300 3.504 17.026 1.00 69.94 200 TYR A N 1
ATOM 1555 C CA . TYR A 1 200 ? 12.649 2.591 18.116 1.00 69.94 200 TYR A CA 1
ATOM 1556 C C . TYR A 1 200 ? 13.524 3.274 19.180 1.00 69.94 200 TYR A C 1
ATOM 1558 O O . TYR A 1 200 ? 13.377 3.016 20.375 1.00 69.94 200 TYR A O 1
ATOM 1566 N N . ARG A 1 201 ? 14.423 4.176 18.761 1.00 70.38 201 ARG A N 1
ATOM 1567 C CA . ARG A 1 201 ? 15.371 4.861 19.654 1.00 70.38 201 ARG A CA 1
ATOM 1568 C C . ARG A 1 201 ? 14.875 6.224 20.148 1.00 70.38 201 ARG A C 1
ATOM 1570 O O . ARG A 1 201 ? 15.325 6.686 21.193 1.00 70.38 201 ARG A O 1
ATOM 1577 N N . MET A 1 202 ? 13.962 6.867 19.421 1.00 70.56 202 MET A N 1
ATOM 1578 C CA . MET A 1 202 ? 13.476 8.219 19.701 1.00 70.56 202 MET A CA 1
ATOM 1579 C C . MET A 1 202 ? 11.979 8.211 20.012 1.00 70.56 202 MET A C 1
ATOM 1581 O O . MET A 1 202 ? 11.156 7.861 19.173 1.00 70.56 202 MET A O 1
ATOM 1585 N N . ARG A 1 203 ? 11.600 8.671 21.209 1.00 66.44 203 ARG A N 1
ATOM 1586 C CA . ARG A 1 203 ? 10.189 8.895 21.554 1.00 66.44 203 ARG A CA 1
ATOM 1587 C C . ARG A 1 203 ? 9.770 10.303 21.149 1.00 66.44 203 ARG A C 1
ATOM 1589 O O . ARG A 1 203 ? 10.348 11.279 21.618 1.00 66.44 203 ARG A O 1
ATOM 1596 N N . ILE A 1 204 ? 8.738 10.409 20.314 1.00 68.00 204 ILE A N 1
ATOM 1597 C CA . ILE A 1 204 ? 8.161 11.705 19.942 1.00 68.00 204 ILE A CA 1
ATOM 1598 C C . ILE A 1 204 ? 7.345 12.260 21.126 1.00 68.00 204 ILE A C 1
ATOM 1600 O O . ILE A 1 204 ? 6.393 11.597 21.558 1.00 68.00 204 ILE A O 1
ATOM 1604 N N . PRO A 1 205 ? 7.659 13.467 21.638 1.00 68.44 205 PRO A N 1
ATOM 1605 C CA . PRO A 1 205 ? 6.896 14.092 22.716 1.00 68.44 205 PRO A CA 1
ATOM 1606 C C . PRO A 1 205 ? 5.457 14.397 22.278 1.00 68.44 205 PRO A C 1
ATOM 1608 O O . PRO A 1 205 ? 5.223 14.864 21.161 1.00 68.44 205 PRO A O 1
ATOM 1611 N N . ALA A 1 206 ? 4.491 14.132 23.166 1.00 64.88 206 ALA A N 1
ATOM 1612 C CA . ALA A 1 206 ? 3.055 14.178 22.868 1.00 64.88 206 ALA A CA 1
ATOM 1613 C C . ALA A 1 206 ? 2.589 15.535 22.312 1.00 64.88 206 ALA A C 1
ATOM 1615 O O . ALA A 1 206 ? 1.823 15.572 21.353 1.00 64.88 206 ALA A O 1
ATOM 1616 N N . GLU A 1 207 ? 3.129 16.630 22.843 1.00 70.06 207 GLU A N 1
ATOM 1617 C CA . GLU A 1 207 ? 2.786 18.009 22.472 1.00 70.06 207 GLU A CA 1
ATOM 1618 C C . GLU A 1 207 ? 3.140 18.362 21.019 1.00 70.06 207 GLU A C 1
ATOM 1620 O O . GLU A 1 207 ? 2.488 19.199 20.400 1.00 70.06 207 GLU A O 1
ATOM 1625 N N . ARG A 1 208 ? 4.153 17.704 20.436 1.00 72.81 208 ARG A N 1
ATOM 1626 C CA . ARG A 1 208 ? 4.613 17.980 19.062 1.00 72.81 208 ARG A CA 1
ATOM 1627 C C . ARG A 1 208 ? 4.040 17.014 18.028 1.00 72.81 208 ARG A C 1
ATOM 1629 O O . ARG A 1 208 ? 4.236 17.231 16.834 1.00 72.81 208 ARG A O 1
ATOM 1636 N N . LYS A 1 209 ? 3.320 15.967 18.453 1.00 71.94 209 LYS A N 1
ATOM 1637 C CA . LYS A 1 209 ? 2.823 14.905 17.559 1.00 71.94 209 LYS A CA 1
ATOM 1638 C C . LYS A 1 209 ? 1.956 15.446 16.426 1.00 71.94 209 LYS A C 1
ATOM 1640 O O . LYS A 1 209 ? 2.141 15.030 15.289 1.00 71.94 209 LYS A O 1
ATOM 1645 N N . PHE A 1 210 ? 1.052 16.384 16.715 1.00 70.06 210 PHE A N 1
ATOM 1646 C CA . PHE A 1 210 ? 0.161 16.953 15.700 1.00 70.06 210 PHE A CA 1
ATOM 1647 C C . PHE A 1 210 ? 0.924 17.775 14.651 1.00 70.06 210 PHE A C 1
ATOM 1649 O O . PHE A 1 210 ? 0.748 17.574 13.452 1.00 70.06 210 PHE A O 1
ATOM 1656 N N . MET A 1 211 ? 1.833 18.647 15.095 1.00 73.81 211 MET A N 1
ATOM 1657 C CA . MET A 1 211 ? 2.654 19.477 14.207 1.00 73.81 211 MET A CA 1
ATOM 1658 C C . MET A 1 211 ? 3.573 18.625 13.322 1.00 73.81 211 MET A C 1
ATOM 1660 O O . MET A 1 211 ? 3.663 18.853 12.118 1.00 73.81 211 MET A O 1
ATOM 1664 N N . ILE A 1 212 ? 4.203 17.601 13.907 1.00 78.44 212 ILE A N 1
ATOM 1665 C CA . ILE A 1 212 ? 5.041 16.648 13.173 1.00 78.44 212 ILE A CA 1
ATOM 1666 C C . ILE A 1 212 ? 4.193 15.857 12.173 1.00 78.44 212 ILE A C 1
ATOM 1668 O O . ILE A 1 212 ? 4.617 15.695 11.035 1.00 78.44 212 ILE A O 1
ATOM 1672 N N . ALA A 1 213 ? 2.988 15.409 12.544 1.00 74.81 213 ALA A N 1
ATOM 1673 C CA . ALA A 1 213 ? 2.097 14.703 11.624 1.00 74.81 213 ALA A CA 1
ATOM 1674 C C . ALA A 1 213 ? 1.721 15.565 10.412 1.00 74.81 213 ALA A C 1
ATOM 1676 O O . ALA A 1 213 ? 1.839 15.099 9.284 1.00 74.81 213 ALA A O 1
ATOM 1677 N N . MET A 1 214 ? 1.341 16.828 10.627 1.0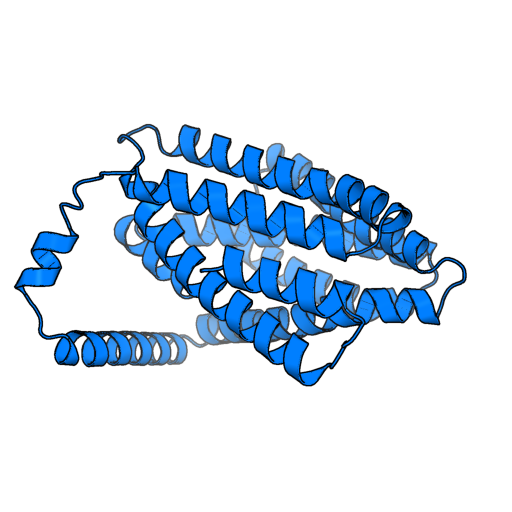0 75.50 214 MET A N 1
ATOM 1678 C CA . MET A 1 214 ? 1.015 17.758 9.539 1.00 75.50 214 MET A CA 1
ATOM 1679 C C . MET A 1 214 ? 2.211 18.031 8.623 1.00 75.50 214 MET A C 1
ATOM 1681 O O . MET A 1 214 ? 2.065 17.996 7.403 1.00 75.50 214 MET A O 1
ATOM 1685 N N . PHE A 1 215 ? 3.400 18.247 9.197 1.00 83.56 215 PHE A N 1
ATOM 1686 C CA . PHE A 1 215 ? 4.630 18.410 8.421 1.00 83.56 215 PHE A CA 1
ATOM 1687 C C . PHE A 1 215 ? 4.940 17.166 7.584 1.00 83.56 215 PHE A C 1
ATOM 1689 O O . PHE A 1 215 ? 5.258 17.275 6.403 1.00 83.56 215 PHE A O 1
ATOM 1696 N N . VAL A 1 216 ? 4.801 15.983 8.184 1.00 84.81 216 VAL A N 1
ATOM 1697 C CA . VAL A 1 216 ? 5.013 14.705 7.506 1.00 84.81 216 VAL A CA 1
ATOM 1698 C C . VAL A 1 216 ? 4.024 14.532 6.354 1.00 84.81 216 VAL A C 1
ATOM 1700 O O . VAL A 1 216 ? 4.465 14.215 5.258 1.00 84.81 216 VAL A O 1
ATOM 1703 N N . TYR A 1 217 ? 2.727 14.782 6.563 1.00 82.38 217 TYR A N 1
ATOM 1704 C CA . TYR A 1 217 ? 1.698 14.659 5.523 1.00 82.38 217 TYR A CA 1
ATOM 1705 C C . TYR A 1 217 ? 1.937 15.592 4.336 1.00 82.38 217 TYR A C 1
ATOM 1707 O O . TYR A 1 217 ? 1.876 15.169 3.178 1.00 82.38 217 TYR A O 1
ATOM 1715 N N . LEU A 1 218 ? 2.239 16.861 4.619 1.00 83.75 218 LEU A N 1
ATOM 1716 C CA . LEU A 1 218 ? 2.535 17.839 3.579 1.00 83.75 218 LEU A CA 1
ATOM 1717 C C . LEU A 1 218 ? 3.830 17.470 2.843 1.00 83.75 218 LEU A C 1
ATOM 1719 O O . LEU A 1 218 ? 3.867 17.475 1.616 1.00 83.75 218 LEU A O 1
ATOM 1723 N N . GLY A 1 219 ? 4.864 17.084 3.595 1.00 86.19 219 GLY A N 1
ATOM 1724 C CA . GLY A 1 219 ? 6.153 16.662 3.061 1.00 86.19 219 GLY A CA 1
ATOM 1725 C C . GLY A 1 219 ? 6.027 15.460 2.130 1.00 86.19 219 GLY A C 1
ATOM 1726 O O . GLY A 1 219 ? 6.479 15.532 0.992 1.00 86.19 219 GLY A O 1
ATOM 1727 N N . THR A 1 220 ? 5.356 14.386 2.558 1.00 85.50 220 THR A N 1
ATOM 1728 C CA . THR A 1 220 ? 5.143 13.203 1.708 1.00 85.50 220 THR A CA 1
ATOM 1729 C C . THR A 1 220 ? 4.328 13.539 0.466 1.00 85.50 220 THR A C 1
ATOM 1731 O O . THR A 1 220 ? 4.685 13.097 -0.617 1.00 85.50 220 THR A O 1
ATOM 1734 N N . SER A 1 221 ? 3.297 14.382 0.588 1.00 84.69 221 SER A N 1
ATOM 1735 C CA . SER A 1 221 ? 2.468 14.783 -0.559 1.00 84.69 221 SER A CA 1
ATOM 1736 C C . SER A 1 221 ? 3.269 15.556 -1.613 1.00 84.69 221 SER A C 1
ATOM 1738 O O . SER A 1 221 ? 3.114 15.325 -2.810 1.00 84.69 221 SER A O 1
ATOM 1740 N N . VAL A 1 222 ? 4.156 16.458 -1.179 1.00 88.06 222 VAL A N 1
ATOM 1741 C CA . VAL A 1 222 ? 5.039 17.216 -2.080 1.00 88.06 222 VAL A CA 1
ATOM 1742 C C . VAL A 1 222 ? 6.077 16.300 -2.732 1.00 88.06 222 VAL A C 1
ATOM 1744 O O . VAL A 1 222 ? 6.301 16.394 -3.939 1.00 88.06 222 VAL A O 1
ATOM 1747 N N . LEU A 1 223 ? 6.683 15.389 -1.964 1.00 89.38 223 LEU A N 1
ATOM 1748 C CA . LEU A 1 223 ? 7.648 14.419 -2.492 1.00 89.38 223 LEU A CA 1
ATOM 1749 C C . LEU A 1 223 ? 7.008 13.512 -3.551 1.00 89.38 223 LEU A C 1
ATOM 1751 O O . LEU A 1 223 ? 7.557 13.369 -4.646 1.00 89.38 223 LEU A O 1
ATOM 1755 N N . ASP A 1 224 ? 5.827 12.968 -3.256 1.00 84.56 224 ASP A N 1
ATOM 1756 C CA . ASP A 1 224 ? 5.078 12.094 -4.161 1.00 84.56 224 ASP A CA 1
ATOM 1757 C C . ASP A 1 224 ? 4.603 12.840 -5.424 1.00 84.56 224 ASP A C 1
ATOM 1759 O O . ASP A 1 224 ? 4.503 12.239 -6.493 1.00 84.56 224 ASP A O 1
ATOM 1763 N N . GLY A 1 225 ? 4.371 14.154 -5.337 1.00 85.62 225 GLY A N 1
ATOM 1764 C CA . GLY A 1 225 ? 4.008 14.989 -6.485 1.00 85.62 225 GLY A CA 1
ATOM 1765 C C . GLY A 1 225 ? 5.176 15.348 -7.409 1.00 85.62 225 GLY A C 1
ATOM 1766 O O . GLY A 1 225 ? 4.960 15.580 -8.595 1.00 85.62 225 GLY A O 1
ATOM 1767 N N . ILE A 1 226 ? 6.410 15.398 -6.895 1.00 90.44 226 ILE A N 1
ATOM 1768 C CA . ILE A 1 226 ? 7.568 15.916 -7.646 1.00 90.44 226 ILE A CA 1
ATOM 1769 C C . ILE A 1 226 ? 8.477 14.800 -8.166 1.00 90.44 226 ILE A C 1
ATOM 1771 O O . ILE A 1 226 ? 9.090 14.971 -9.222 1.00 90.44 226 ILE A O 1
ATOM 1775 N N . TYR A 1 227 ? 8.582 13.660 -7.471 1.00 89.38 227 TYR A N 1
ATOM 1776 C CA . TYR A 1 227 ? 9.656 12.696 -7.741 1.00 89.38 227 TYR A CA 1
ATOM 1777 C C . TYR A 1 227 ? 9.706 12.223 -9.203 1.00 89.38 227 TYR A C 1
ATOM 1779 O O . TYR A 1 227 ? 10.794 12.165 -9.768 1.00 89.38 227 TYR A O 1
ATOM 1787 N N . LEU A 1 228 ? 8.564 11.989 -9.863 1.00 88.62 228 LEU A N 1
ATOM 1788 C CA . LEU A 1 228 ? 8.510 11.522 -11.260 1.00 88.62 228 LEU A CA 1
ATOM 1789 C C . LEU A 1 228 ? 9.113 12.497 -12.286 1.00 88.62 228 LEU A C 1
ATOM 1791 O O . LEU A 1 228 ? 9.453 12.067 -13.391 1.00 88.62 228 LEU A O 1
ATOM 1795 N N . PHE A 1 229 ? 9.267 13.774 -11.926 1.00 88.50 229 PHE A N 1
ATOM 1796 C CA . PHE A 1 229 ? 9.817 14.830 -12.782 1.00 88.50 229 PHE A CA 1
ATOM 1797 C C . PHE A 1 229 ? 11.323 15.064 -12.575 1.00 88.50 229 PHE A C 1
ATOM 1799 O O . PHE A 1 229 ? 11.901 15.956 -13.192 1.00 88.50 229 PHE A O 1
ATOM 1806 N N . THR A 1 230 ? 11.970 14.294 -11.699 1.00 89.81 230 THR A N 1
ATOM 1807 C CA . THR A 1 230 ? 13.385 14.478 -11.330 1.00 89.81 230 THR A CA 1
ATOM 1808 C C . THR A 1 230 ? 14.289 13.414 -11.963 1.00 89.81 230 THR A C 1
ATOM 1810 O O . THR A 1 230 ? 13.805 12.354 -12.339 1.00 89.81 230 THR A O 1
ATOM 1813 N N . PRO A 1 231 ? 15.607 13.632 -12.122 1.00 91.19 231 PRO A N 1
ATOM 1814 C CA . PRO A 1 231 ? 16.499 12.584 -12.628 1.00 91.19 231 PRO A CA 1
ATOM 1815 C C . PRO A 1 231 ? 16.618 11.412 -11.637 1.00 91.19 231 PRO A C 1
ATOM 1817 O O . PRO A 1 231 ? 16.473 11.601 -10.431 1.00 91.19 231 PRO A O 1
ATOM 1820 N N . ILE A 1 232 ? 16.942 10.207 -12.128 1.00 89.19 232 ILE A N 1
ATOM 1821 C CA . ILE A 1 232 ? 16.937 8.944 -11.351 1.00 89.19 232 ILE A CA 1
ATOM 1822 C C . ILE A 1 232 ? 17.621 9.047 -9.967 1.00 89.19 232 ILE A C 1
ATOM 1824 O O . ILE A 1 232 ? 17.019 8.593 -8.991 1.00 89.19 232 ILE A O 1
ATOM 1828 N N . PRO A 1 233 ? 18.820 9.654 -9.811 1.00 90.56 233 PRO A N 1
ATOM 1829 C CA . PRO A 1 233 ? 19.453 9.766 -8.493 1.00 90.56 233 PRO A CA 1
ATOM 1830 C C . PRO A 1 233 ? 18.639 10.615 -7.509 1.00 90.56 233 PRO A C 1
ATOM 1832 O O . PRO A 1 233 ? 18.566 10.304 -6.323 1.00 90.56 233 PRO A O 1
ATOM 1835 N N . VAL A 1 234 ? 17.990 11.669 -8.006 1.00 91.62 234 VAL A N 1
ATOM 1836 C CA . VAL A 1 234 ? 17.123 12.534 -7.202 1.00 91.62 234 VAL A CA 1
ATOM 1837 C C . VAL A 1 234 ? 15.826 11.800 -6.865 1.00 91.62 234 VAL A C 1
ATOM 1839 O O . VAL A 1 234 ? 15.428 11.818 -5.704 1.00 91.62 234 VAL A O 1
ATOM 1842 N N . MET A 1 235 ? 15.233 11.062 -7.814 1.00 92.12 235 MET A N 1
ATOM 1843 C CA . MET A 1 235 ? 14.061 10.212 -7.546 1.00 92.12 235 MET A CA 1
ATOM 1844 C C . MET A 1 235 ? 14.314 9.249 -6.383 1.00 92.12 235 MET A C 1
ATOM 1846 O O . MET A 1 235 ? 13.477 9.117 -5.492 1.00 92.12 235 MET A O 1
ATOM 1850 N N . PHE A 1 236 ? 15.482 8.598 -6.381 1.00 91.69 236 PHE A N 1
ATOM 1851 C CA . PHE A 1 236 ? 15.891 7.662 -5.336 1.00 91.69 236 PHE A CA 1
ATOM 1852 C C . PHE A 1 236 ? 15.940 8.335 -3.958 1.00 91.69 236 PHE A C 1
ATOM 1854 O O . PHE A 1 236 ? 15.364 7.826 -2.997 1.00 91.69 236 PHE A O 1
ATOM 1861 N N . ILE A 1 237 ? 16.583 9.503 -3.867 1.00 93.06 237 ILE A N 1
ATOM 1862 C CA . ILE A 1 237 ? 16.696 10.262 -2.615 1.00 93.06 237 ILE A CA 1
ATOM 1863 C C . ILE A 1 237 ? 15.312 10.713 -2.129 1.00 93.06 237 ILE A C 1
ATOM 1865 O O . ILE A 1 237 ? 14.987 10.535 -0.954 1.00 93.06 237 ILE A O 1
ATOM 1869 N N . LEU A 1 238 ? 14.474 11.247 -3.023 1.00 92.62 238 LEU A N 1
ATOM 1870 C CA . LEU A 1 238 ? 13.120 11.692 -2.682 1.00 92.62 238 LEU A CA 1
ATOM 1871 C C . LEU A 1 238 ? 12.252 10.532 -2.181 1.00 92.62 238 LEU A C 1
ATOM 1873 O O . LEU A 1 238 ? 11.553 10.688 -1.180 1.00 92.62 238 LEU A O 1
ATOM 1877 N N . MET A 1 239 ? 12.341 9.356 -2.811 1.00 91.44 239 MET A N 1
ATOM 1878 C CA . MET A 1 239 ? 11.615 8.169 -2.354 1.00 91.44 239 MET A CA 1
ATOM 1879 C C . MET A 1 239 ? 12.122 7.643 -1.013 1.00 91.44 239 MET A C 1
ATOM 1881 O O . MET A 1 239 ? 11.309 7.238 -0.182 1.00 91.44 239 MET A O 1
ATOM 1885 N N . LEU A 1 240 ? 13.429 7.711 -0.755 1.00 91.69 240 LEU A N 1
ATOM 1886 C CA . LEU A 1 240 ? 14.003 7.365 0.546 1.00 91.69 240 LEU A CA 1
ATOM 1887 C C . LEU A 1 240 ? 13.458 8.274 1.658 1.00 91.69 240 LEU A C 1
ATOM 1889 O O . LEU A 1 240 ? 13.012 7.779 2.696 1.00 91.69 240 LEU A O 1
ATOM 1893 N N . PHE A 1 241 ? 13.412 9.589 1.427 1.00 91.25 241 PHE A N 1
ATOM 1894 C CA . PHE A 1 241 ? 12.809 10.529 2.376 1.00 91.25 241 PHE A CA 1
ATOM 1895 C C . PHE A 1 241 ? 11.297 10.329 2.525 1.00 91.25 241 PHE A C 1
ATOM 1897 O O . PHE A 1 241 ? 10.801 10.351 3.653 1.00 91.25 241 PHE A O 1
ATOM 1904 N N . SER A 1 242 ? 10.573 10.068 1.430 1.00 89.56 242 SER A N 1
ATOM 1905 C CA . SER A 1 242 ? 9.136 9.759 1.472 1.00 89.56 242 SER A CA 1
ATOM 1906 C C . SER A 1 242 ? 8.869 8.524 2.346 1.00 89.56 242 SER A C 1
ATOM 1908 O O . SER A 1 242 ? 8.001 8.548 3.220 1.00 89.56 242 SER A O 1
ATOM 1910 N N . GLY A 1 243 ? 9.696 7.478 2.224 1.00 85.12 243 GLY A N 1
ATOM 1911 C CA . GLY A 1 243 ? 9.630 6.287 3.075 1.00 85.12 243 GLY A CA 1
ATOM 1912 C C . GLY A 1 243 ? 9.873 6.567 4.563 1.00 85.12 243 GLY A C 1
ATOM 1913 O O . GLY A 1 243 ? 9.107 6.109 5.416 1.00 85.12 243 GLY A O 1
ATOM 1914 N N . LEU A 1 244 ? 10.905 7.352 4.883 1.00 87.00 244 LEU A N 1
ATOM 1915 C CA . LEU A 1 244 ? 11.253 7.725 6.261 1.00 87.00 244 LEU A CA 1
ATOM 1916 C C . LEU A 1 244 ? 10.144 8.551 6.932 1.00 87.00 244 LEU A C 1
ATOM 1918 O O . LEU A 1 244 ? 9.747 8.285 8.074 1.00 87.00 244 LEU A O 1
ATOM 1922 N N . LEU A 1 245 ? 9.599 9.529 6.208 1.00 86.12 245 LEU A N 1
ATOM 1923 C CA . LEU A 1 245 ? 8.476 10.343 6.668 1.00 86.12 245 LEU A CA 1
ATOM 1924 C C . LEU A 1 245 ? 7.195 9.498 6.793 1.00 86.12 245 LEU A C 1
ATOM 1926 O O . LEU A 1 245 ? 6.492 9.593 7.800 1.00 86.12 245 LEU A O 1
ATOM 1930 N N . GLY A 1 246 ? 6.938 8.588 5.850 1.00 80.81 246 GLY A N 1
ATOM 1931 C CA . GLY A 1 246 ? 5.758 7.720 5.848 1.00 80.81 246 GLY A CA 1
ATOM 1932 C C . GLY A 1 246 ? 5.611 6.852 7.106 1.00 80.81 246 GLY A C 1
ATOM 1933 O O . GLY A 1 246 ? 4.517 6.764 7.667 1.00 80.81 246 GLY A O 1
ATOM 1934 N N . VAL A 1 247 ? 6.702 6.263 7.619 1.00 77.56 247 VAL A N 1
ATOM 1935 C CA . VAL A 1 247 ? 6.658 5.486 8.884 1.00 77.56 247 VAL A CA 1
ATOM 1936 C C . VAL A 1 247 ? 6.350 6.372 10.083 1.00 77.56 247 VAL A C 1
ATOM 1938 O O . VAL A 1 247 ? 5.638 5.957 11.001 1.00 77.56 247 VAL A O 1
ATOM 1941 N N . THR A 1 248 ? 6.836 7.610 10.060 1.00 75.94 248 THR A N 1
ATOM 1942 C CA . THR A 1 248 ? 6.571 8.594 11.113 1.00 75.94 248 THR A CA 1
ATOM 1943 C C . THR A 1 248 ? 5.083 8.922 11.194 1.00 75.94 248 THR A C 1
ATOM 1945 O O . THR A 1 248 ? 4.511 8.897 12.284 1.00 75.94 248 THR A O 1
ATOM 1948 N N . SER A 1 249 ? 4.432 9.141 10.048 1.00 71.19 249 SER A N 1
ATOM 1949 C CA . SER A 1 249 ? 2.980 9.347 9.978 1.00 71.19 249 SER A CA 1
ATOM 1950 C C . SER A 1 249 ? 2.212 8.156 10.554 1.00 71.19 249 SER A C 1
ATOM 1952 O O . SER A 1 249 ? 1.376 8.329 11.445 1.00 71.19 249 SER A O 1
ATOM 1954 N N . TRP A 1 250 ? 2.535 6.945 10.090 1.00 67.00 250 TRP A N 1
ATOM 1955 C CA . TRP A 1 250 ? 1.854 5.725 10.518 1.00 67.00 250 TRP A CA 1
ATOM 1956 C C . TRP A 1 250 ? 1.970 5.507 12.031 1.00 67.00 250 TRP A C 1
ATOM 1958 O O . TRP A 1 250 ? 0.981 5.208 12.703 1.00 67.00 250 TRP A O 1
ATOM 1968 N N . THR A 1 251 ? 3.163 5.742 12.581 1.00 69.75 251 THR A N 1
ATOM 1969 C CA . THR A 1 251 ? 3.455 5.605 14.015 1.00 69.75 251 THR A CA 1
ATOM 1970 C C . THR A 1 251 ? 2.689 6.629 14.845 1.00 69.75 251 THR A C 1
ATOM 1972 O O . THR A 1 251 ? 2.074 6.270 15.852 1.00 69.75 251 THR A O 1
ATOM 1975 N N . ILE A 1 252 ? 2.672 7.900 14.422 1.00 69.56 252 ILE A N 1
ATOM 1976 C CA . ILE A 1 252 ? 1.914 8.943 15.122 1.00 69.56 252 ILE A CA 1
ATOM 1977 C C . ILE A 1 252 ? 0.426 8.601 15.108 1.00 69.56 252 ILE A C 1
ATOM 1979 O O . ILE A 1 252 ? -0.196 8.637 16.172 1.00 69.56 252 ILE A O 1
ATOM 1983 N N . ARG A 1 253 ? -0.114 8.198 13.951 1.00 67.44 253 ARG A N 1
ATOM 1984 C CA . ARG A 1 253 ? -1.524 7.831 13.791 1.00 67.44 253 ARG A CA 1
ATOM 1985 C C . ARG A 1 253 ? -1.913 6.670 14.700 1.00 67.44 253 ARG A C 1
ATOM 1987 O O . ARG A 1 253 ? -2.816 6.837 15.510 1.00 67.44 253 ARG A O 1
ATOM 1994 N N . ILE A 1 254 ? -1.194 5.545 14.642 1.00 64.12 254 ILE A N 1
ATOM 1995 C CA . ILE A 1 254 ? -1.461 4.400 15.526 1.00 64.12 254 ILE A CA 1
ATOM 1996 C C . ILE A 1 254 ? -1.357 4.819 16.992 1.00 64.12 254 ILE A C 1
ATOM 1998 O O . ILE A 1 254 ? -2.245 4.498 17.776 1.00 64.12 254 ILE A O 1
ATOM 2002 N N . SER A 1 255 ? -0.322 5.576 17.371 1.00 63.78 255 SER A N 1
ATOM 2003 C CA . SER A 1 255 ? -0.152 6.004 18.764 1.00 63.78 255 SER A CA 1
ATOM 2004 C C . SER A 1 255 ? -1.281 6.921 19.251 1.00 63.78 255 SER A C 1
ATOM 2006 O O . SER A 1 255 ? -1.659 6.845 20.416 1.00 63.78 255 SER A O 1
ATOM 2008 N N . ALA A 1 256 ? -1.828 7.771 18.377 1.00 60.91 256 ALA A N 1
ATOM 2009 C CA . ALA A 1 256 ? -2.936 8.666 18.697 1.00 60.91 256 ALA A CA 1
ATOM 2010 C C . ALA A 1 256 ? -4.260 7.896 18.798 1.00 60.91 256 ALA A C 1
ATOM 2012 O O . ALA A 1 256 ? -4.983 8.052 19.779 1.00 60.91 256 ALA A O 1
ATOM 2013 N N . THR A 1 257 ? -4.540 7.003 17.845 1.00 58.34 257 THR A N 1
ATOM 2014 C CA . THR A 1 257 ? -5.737 6.151 17.862 1.00 58.34 257 THR A CA 1
ATOM 2015 C C . THR A 1 257 ? -5.752 5.229 19.081 1.00 58.34 257 THR A C 1
ATOM 2017 O O . THR A 1 257 ? -6.773 5.109 19.751 1.00 58.34 257 THR A O 1
ATOM 2020 N N . GLN A 1 258 ? -4.611 4.622 19.423 1.00 53.16 258 GLN A N 1
ATOM 2021 C CA . GLN A 1 258 ? -4.491 3.735 20.584 1.00 53.16 258 GLN A CA 1
ATOM 2022 C C . GLN A 1 258 ? -4.646 4.467 21.924 1.00 53.16 258 GLN A C 1
ATOM 2024 O O . GLN A 1 258 ? -5.091 3.846 22.886 1.00 53.16 258 GLN A O 1
ATOM 2029 N N . ALA A 1 259 ? -4.292 5.756 21.984 1.00 58.91 259 ALA A N 1
ATOM 2030 C CA . ALA A 1 259 ? -4.430 6.585 23.180 1.00 58.91 259 ALA A CA 1
ATOM 2031 C C . ALA A 1 259 ? -5.837 7.181 23.351 1.00 58.91 259 ALA A C 1
ATOM 2033 O O . ALA A 1 259 ? -6.247 7.436 24.479 1.00 58.91 259 ALA A O 1
ATOM 2034 N N . TYR A 1 260 ? -6.558 7.430 22.251 1.00 54.97 260 TYR A N 1
ATOM 2035 C CA . TYR A 1 260 ? -7.837 8.148 22.278 1.00 54.97 260 TYR A CA 1
ATOM 2036 C C . TYR A 1 260 ? -9.067 7.231 22.227 1.00 54.97 260 TYR A C 1
ATOM 2038 O O . TYR A 1 260 ? -10.123 7.588 22.744 1.00 54.97 260 TYR A O 1
ATOM 2046 N N . VAL A 1 261 ? -8.962 6.052 21.605 1.00 50.62 261 VAL A N 1
ATOM 2047 C CA . VAL A 1 261 ? -10.107 5.149 21.422 1.00 50.62 261 VAL A CA 1
ATOM 2048 C C . VAL A 1 261 ? -10.160 4.127 22.567 1.00 50.62 261 VAL A C 1
ATOM 2050 O O . VAL A 1 261 ? -9.172 3.421 22.765 1.00 50.62 261 VAL A O 1
ATOM 2053 N N . PRO A 1 262 ? -11.285 3.994 23.300 1.00 48.31 262 PRO A N 1
ATOM 2054 C CA . PRO A 1 262 ? -11.466 2.953 24.316 1.00 48.31 262 PRO A CA 1
ATOM 2055 C C . PRO A 1 262 ? -11.302 1.550 23.720 1.00 48.31 262 PRO A C 1
ATOM 2057 O O . PRO A 1 262 ? -11.784 1.306 22.612 1.00 48.31 262 PRO A O 1
ATOM 2060 N N . ASP A 1 263 ? -10.666 0.626 24.449 1.00 51.06 263 ASP A N 1
ATOM 2061 C CA . ASP A 1 263 ? -10.305 -0.717 23.955 1.00 51.06 263 ASP A CA 1
ATOM 2062 C C . ASP A 1 263 ? -11.487 -1.475 23.328 1.00 51.06 263 ASP A C 1
ATOM 2064 O O . ASP A 1 263 ? -11.351 -2.073 22.261 1.00 51.06 263 ASP A O 1
ATOM 2068 N N . GLU A 1 264 ? -12.678 -1.335 23.910 1.00 46.69 264 GLU A N 1
ATOM 2069 C CA . GLU A 1 264 ? -13.930 -1.955 23.453 1.00 46.69 264 GLU A CA 1
ATOM 2070 C C . GLU A 1 264 ? -14.415 -1.453 22.081 1.00 46.69 264 GLU A C 1
ATOM 2072 O O . GLU A 1 264 ? -15.194 -2.121 21.399 1.00 46.69 264 GLU A O 1
ATOM 2077 N N . LYS A 1 265 ? -13.965 -0.268 21.649 1.00 46.53 265 LYS A N 1
ATOM 2078 C CA . LYS A 1 265 ? -14.372 0.365 20.383 1.00 46.53 265 LYS A CA 1
ATOM 2079 C C . LYS A 1 265 ? -13.256 0.420 19.340 1.00 46.53 265 LYS A C 1
ATOM 2081 O O . LYS A 1 265 ? -13.530 0.795 18.199 1.00 46.53 265 LYS A O 1
ATOM 2086 N N . LYS A 1 266 ? -12.031 -0.009 19.676 1.00 49.59 266 LYS A N 1
ATOM 2087 C CA . LYS A 1 266 ? -10.873 0.006 18.759 1.00 49.59 266 LYS A CA 1
ATOM 2088 C C . LYS A 1 266 ? -11.108 -0.812 17.489 1.00 49.59 266 LYS A C 1
ATOM 2090 O O . LYS A 1 266 ? -10.772 -0.346 16.405 1.00 49.59 266 LYS A O 1
ATOM 2095 N N . GLY A 1 267 ? -11.740 -1.983 17.603 1.00 40.00 267 GLY A N 1
ATOM 2096 C CA . GLY A 1 267 ? -12.077 -2.821 16.445 1.00 40.00 267 GLY A CA 1
ATOM 2097 C C . GLY A 1 267 ? -13.077 -2.156 15.491 1.00 40.00 267 GLY A C 1
ATOM 2098 O O . GLY A 1 267 ? -12.884 -2.177 14.280 1.00 40.00 267 GLY A O 1
ATOM 2099 N N . ARG A 1 268 ? -14.102 -1.482 16.033 1.00 47.66 268 ARG A N 1
ATOM 2100 C CA . ARG A 1 268 ? -15.139 -0.796 15.237 1.00 47.66 268 ARG A CA 1
ATOM 2101 C C . ARG A 1 268 ? -14.613 0.491 14.591 1.00 47.66 268 ARG A C 1
ATOM 2103 O O . ARG A 1 268 ? -14.983 0.792 13.465 1.00 47.66 268 ARG A O 1
ATOM 2110 N N . PHE A 1 269 ? -13.727 1.219 15.277 1.00 48.84 269 PHE A N 1
ATOM 2111 C CA . PHE A 1 269 ? -13.085 2.421 14.738 1.00 48.84 269 PHE A CA 1
ATOM 2112 C C . PHE A 1 269 ? -12.098 2.094 13.609 1.00 48.84 269 PHE A C 1
ATOM 2114 O O . PHE A 1 269 ? -12.136 2.741 12.568 1.00 48.84 269 PHE A O 1
ATOM 2121 N N . ASN A 1 270 ? -11.261 1.064 13.779 1.00 46.69 270 ASN A N 1
ATOM 2122 C CA . ASN A 1 270 ? -10.327 0.637 12.734 1.00 46.69 270 ASN A CA 1
ATOM 2123 C C . ASN A 1 270 ? -11.036 0.023 11.519 1.00 46.69 270 ASN A C 1
ATOM 2125 O O . ASN A 1 270 ? -10.513 0.130 10.423 1.00 46.69 270 ASN A O 1
ATOM 2129 N N . GLY A 1 271 ? -12.209 -0.596 11.688 1.00 37.50 271 GLY A N 1
ATOM 2130 C CA . GLY A 1 271 ? -12.991 -1.122 10.562 1.00 37.50 271 GLY A CA 1
ATOM 2131 C C . GLY A 1 271 ? -13.673 -0.045 9.706 1.00 37.50 271 GLY A C 1
ATOM 2132 O O . GLY A 1 271 ? -14.094 -0.337 8.591 1.00 37.50 271 GLY A O 1
ATOM 2133 N N . ALA A 1 272 ? -13.796 1.184 10.216 1.00 42.06 272 ALA A N 1
ATOM 2134 C CA . ALA A 1 272 ? -14.374 2.321 9.496 1.00 42.06 272 ALA A CA 1
ATOM 2135 C C . ALA A 1 272 ? -13.323 3.205 8.793 1.00 42.06 272 ALA A C 1
ATOM 2137 O O . ALA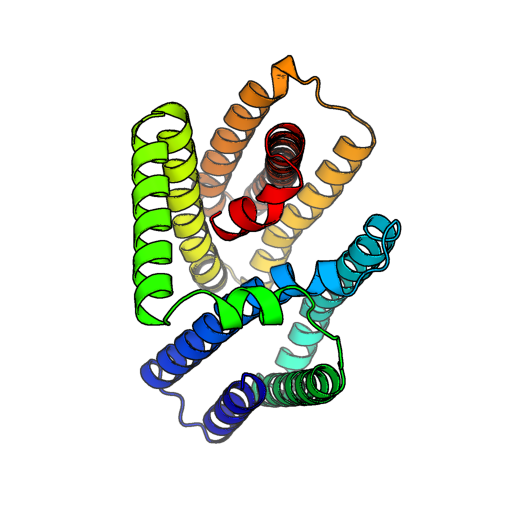 A 1 272 ? -13.705 4.096 8.034 1.00 42.06 272 ALA A O 1
ATOM 2138 N N . PHE A 1 273 ? -12.031 2.985 9.067 1.00 37.47 273 PHE A N 1
ATOM 2139 C CA . PHE A 1 273 ? -10.889 3.774 8.588 1.00 37.47 273 PHE A CA 1
ATOM 2140 C C . PHE A 1 273 ? -10.017 2.977 7.615 1.00 37.47 273 PHE A C 1
ATOM 2142 O O . PHE A 1 273 ? -9.414 3.620 6.726 1.00 37.47 273 PHE A O 1
#